Protein AF-R4YK30-F1 (afdb_monomer_lite)

Radius of gyration: 21.35 Å; chains: 1; bounding box: 56×36×58 Å

Structure (mmCIF, N/CA/C/O backbone):
data_AF-R4YK30-F1
#
_entry.id   AF-R4YK30-F1
#
loop_
_atom_site.group_PDB
_atom_site.id
_atom_site.type_symbol
_atom_site.label_atom_id
_atom_site.label_alt_id
_atom_site.label_comp_id
_atom_site.label_asym_id
_atom_site.label_entity_id
_atom_site.label_seq_id
_atom_site.pdbx_PDB_ins_code
_atom_site.Cartn_x
_atom_site.Cartn_y
_atom_site.Cartn_z
_atom_site.occupancy
_atom_site.B_iso_or_equiv
_atom_site.auth_seq_id
_atom_site.auth_comp_id
_atom_site.auth_asym_id
_atom_site.auth_atom_id
_atom_site.pdbx_PDB_model_num
ATOM 1 N N . MET A 1 1 ? -10.541 8.601 -10.860 1.00 62.81 1 MET A N 1
ATOM 2 C CA . MET A 1 1 ? -10.863 9.033 -9.476 1.00 62.81 1 MET A CA 1
ATOM 3 C C . MET A 1 1 ? -11.521 10.406 -9.510 1.00 62.81 1 MET A C 1
ATOM 5 O O . MET A 1 1 ? -11.137 11.215 -10.345 1.00 62.81 1 MET A O 1
ATOM 9 N N . GLN A 1 2 ? -12.500 10.667 -8.637 1.00 73.69 2 GLN A N 1
ATOM 10 C CA . GLN A 1 2 ? -13.115 11.995 -8.481 1.00 73.69 2 GLN A CA 1
ATOM 11 C C . GLN A 1 2 ? -12.332 12.874 -7.485 1.00 73.69 2 GLN A C 1
ATOM 13 O O . GLN A 1 2 ? -11.630 12.324 -6.629 1.00 73.69 2 GLN A O 1
ATOM 18 N N . PRO A 1 3 ? -12.455 14.217 -7.556 1.00 84.25 3 PRO A N 1
ATOM 19 C CA . PRO A 1 3 ? -11.886 15.113 -6.552 1.00 84.25 3 PRO A CA 1
ATOM 20 C C . PRO A 1 3 ? -12.355 14.744 -5.140 1.00 84.25 3 PRO A C 1
ATOM 22 O O . PRO A 1 3 ? -13.529 14.445 -4.928 1.00 84.25 3 PRO A O 1
ATOM 25 N N . ALA A 1 4 ? -11.443 14.768 -4.170 1.00 89.19 4 ALA A N 1
ATOM 26 C CA . ALA A 1 4 ? -11.750 14.448 -2.781 1.00 89.19 4 ALA A CA 1
ATOM 27 C C . ALA A 1 4 ? -10.986 15.367 -1.826 1.00 89.19 4 ALA A C 1
ATOM 29 O O . ALA A 1 4 ? -9.812 15.670 -2.042 1.00 89.19 4 ALA A O 1
ATOM 30 N N . THR A 1 5 ? -11.645 15.771 -0.742 1.00 94.56 5 THR A N 1
ATOM 31 C CA . THR A 1 5 ? -11.007 16.469 0.376 1.00 94.56 5 THR A CA 1
ATOM 32 C C . THR A 1 5 ? -10.561 15.445 1.409 1.00 94.56 5 THR A C 1
ATOM 34 O O . THR A 1 5 ? -11.361 14.632 1.872 1.00 94.56 5 THR A O 1
ATOM 37 N N . ILE A 1 6 ? -9.278 15.491 1.766 1.00 95.44 6 ILE A N 1
ATOM 38 C CA . ILE A 1 6 ? -8.657 14.571 2.718 1.00 95.44 6 ILE A CA 1
ATOM 39 C C . ILE A 1 6 ? -8.258 15.357 3.961 1.00 95.44 6 ILE A C 1
ATOM 41 O O . ILE A 1 6 ? -7.511 16.332 3.878 1.00 95.44 6 ILE A O 1
ATOM 45 N N . LYS A 1 7 ? -8.741 14.920 5.124 1.00 95.88 7 LYS A N 1
ATOM 46 C CA . LYS A 1 7 ? -8.344 15.452 6.427 1.00 95.88 7 LYS A CA 1
ATOM 47 C C . LYS A 1 7 ? -7.278 14.543 7.026 1.00 95.88 7 LYS A C 1
ATOM 49 O O . LYS A 1 7 ? -7.603 13.513 7.611 1.00 95.88 7 LYS A O 1
ATOM 54 N N . LEU A 1 8 ? -6.013 14.931 6.880 1.00 96.06 8 LEU A N 1
ATOM 55 C CA . LEU A 1 8 ? -4.880 14.284 7.539 1.00 96.06 8 LEU A CA 1
ATOM 56 C C . LEU A 1 8 ? -4.582 14.999 8.862 1.00 96.06 8 LEU A C 1
ATOM 58 O O . LEU A 1 8 ? -4.415 16.216 8.891 1.00 96.06 8 LEU A O 1
ATOM 62 N N . PHE A 1 9 ? -4.509 14.248 9.955 1.00 96.00 9 PHE A N 1
ATOM 63 C CA . PHE A 1 9 ? -4.231 14.774 11.288 1.00 96.00 9 PHE A CA 1
ATOM 64 C C . PHE A 1 9 ? -3.037 14.049 11.908 1.00 96.00 9 PHE A C 1
ATOM 66 O O . PHE A 1 9 ? -3.046 12.826 12.044 1.00 96.00 9 PHE A O 1
ATOM 73 N N . LEU A 1 10 ? -2.007 14.813 12.276 1.00 95.81 10 LEU A N 1
ATOM 74 C CA . LEU A 1 10 ? -0.806 14.322 12.950 1.00 95.81 10 LEU A CA 1
ATOM 75 C C . LEU A 1 10 ? -1.026 14.436 14.458 1.00 95.81 10 LEU A C 1
ATOM 77 O O . LEU A 1 10 ? -1.044 15.540 14.997 1.00 95.81 10 LEU A O 1
ATOM 81 N N . THR A 1 11 ? -1.217 13.308 15.138 1.00 93.69 11 THR A N 1
ATOM 82 C CA . THR A 1 11 ? -1.688 13.306 16.535 1.00 93.69 11 THR A CA 1
ATOM 83 C C . THR A 1 11 ? -0.690 13.913 17.521 1.00 93.69 11 THR A C 1
ATOM 85 O O . THR A 1 11 ? -1.103 14.481 18.527 1.00 93.69 11 THR A O 1
ATOM 88 N N . ASP A 1 12 ? 0.606 13.840 17.217 1.00 90.94 12 ASP A N 1
ATOM 89 C CA . ASP A 1 12 ? 1.700 14.437 17.989 1.00 90.94 12 ASP A CA 1
ATOM 90 C C . ASP A 1 12 ? 2.485 15.492 17.183 1.00 90.94 12 ASP A C 1
ATOM 92 O O . ASP A 1 12 ? 3.582 15.894 17.571 1.00 90.94 12 ASP A O 1
ATOM 96 N N . GLY A 1 13 ? 1.939 15.920 16.038 1.00 91.56 13 GLY A N 1
ATOM 97 C CA . GLY A 1 13 ? 2.577 16.866 15.121 1.00 91.56 13 GLY A CA 1
ATOM 98 C C . GLY A 1 13 ? 3.721 16.290 14.277 1.00 91.56 13 GLY A C 1
ATOM 99 O O . GLY A 1 13 ? 4.304 17.031 13.487 1.00 91.56 13 GLY A O 1
ATOM 100 N N . LYS A 1 14 ? 4.054 14.994 14.393 1.00 90.19 14 LYS A N 1
ATOM 101 C CA . LYS A 1 14 ? 5.165 14.389 13.643 1.00 90.19 14 LYS A CA 1
ATOM 102 C C . LYS A 1 14 ? 4.673 13.652 12.396 1.00 90.19 14 LYS A C 1
ATOM 104 O O . LYS A 1 14 ? 3.835 12.760 12.512 1.00 90.19 14 LYS A O 1
ATOM 109 N N . PRO A 1 15 ? 5.254 13.909 11.209 1.00 86.81 15 PRO A N 1
ATOM 110 C CA . PRO A 1 15 ? 4.876 13.202 9.981 1.00 86.81 15 PRO A CA 1
ATOM 111 C C . PRO A 1 15 ? 5.064 11.676 10.039 1.00 86.81 15 PRO A C 1
ATOM 113 O O . PRO A 1 15 ? 4.285 10.933 9.447 1.00 86.81 15 PRO A O 1
ATOM 116 N N . ALA A 1 16 ? 6.090 11.209 10.759 1.00 86.56 16 ALA A N 1
ATOM 117 C CA . ALA A 1 16 ? 6.387 9.785 10.938 1.00 86.56 16 ALA A CA 1
ATOM 118 C C . ALA A 1 16 ? 5.701 9.158 12.168 1.00 86.56 16 ALA A C 1
ATOM 120 O O . ALA A 1 16 ? 5.814 7.950 12.366 1.00 86.56 16 ALA A O 1
ATOM 121 N N . GLY A 1 17 ? 5.020 9.965 12.989 1.00 93.25 17 GLY A N 1
ATOM 122 C CA . GLY A 1 17 ? 4.303 9.521 14.183 1.00 93.25 17 GLY A CA 1
ATOM 123 C C . GLY A 1 17 ? 2.914 8.974 13.859 1.00 93.25 17 GLY A C 1
ATOM 124 O O . GLY A 1 17 ? 2.590 8.656 12.708 1.00 93.25 17 GLY A O 1
ATOM 125 N N . ILE A 1 18 ? 2.068 8.876 14.885 1.00 96.38 18 ILE A N 1
ATOM 126 C CA . ILE A 1 18 ? 0.682 8.440 14.707 1.00 96.38 18 ILE A CA 1
ATOM 127 C C . ILE A 1 18 ? -0.111 9.509 13.952 1.00 96.38 18 ILE A C 1
ATOM 129 O O . ILE A 1 18 ? -0.176 10.679 14.344 1.00 96.38 18 ILE A O 1
ATOM 133 N N . ARG A 1 19 ? -0.780 9.075 12.889 1.00 96.06 19 ARG A N 1
ATOM 134 C CA . ARG A 1 19 ? -1.565 9.908 11.981 1.00 96.06 19 ARG A CA 1
ATOM 135 C C . ARG A 1 19 ? -2.926 9.282 11.735 1.00 96.06 19 ARG A C 1
ATOM 137 O O . ARG A 1 19 ? -3.056 8.060 11.700 1.00 96.06 19 ARG A O 1
ATOM 144 N N . THR A 1 20 ? -3.932 10.121 11.540 1.00 97.06 20 THR A N 1
ATOM 145 C CA . THR A 1 20 ? -5.262 9.683 11.112 1.00 97.06 20 THR A CA 1
ATOM 146 C C . THR A 1 20 ? -5.642 10.374 9.816 1.00 97.06 20 THR A C 1
ATOM 148 O O . THR A 1 20 ? -5.367 11.565 9.672 1.00 97.06 20 THR A O 1
ATOM 151 N N . ALA A 1 21 ? -6.285 9.663 8.896 1.00 96.88 21 ALA A N 1
ATOM 152 C CA . ALA A 1 21 ? -6.775 10.243 7.651 1.00 96.88 21 ALA A CA 1
ATOM 153 C C . ALA A 1 21 ? -8.232 9.863 7.397 1.00 96.88 21 ALA A C 1
ATOM 155 O O . ALA A 1 21 ? -8.640 8.725 7.625 1.00 96.88 21 ALA A O 1
ATOM 156 N N . GLU A 1 22 ? -9.004 10.826 6.904 1.00 95.50 22 GLU A N 1
ATOM 157 C CA . GLU A 1 22 ? -10.407 10.651 6.533 1.00 95.50 22 GLU A CA 1
ATOM 158 C C . GLU A 1 22 ? -10.694 11.391 5.224 1.00 95.50 22 GLU A C 1
ATOM 160 O O . GLU A 1 22 ? -10.097 12.436 4.951 1.00 95.50 22 GLU A O 1
ATOM 165 N N . ILE A 1 23 ? -11.625 10.866 4.430 1.00 95.50 23 ILE A N 1
ATOM 166 C CA . ILE A 1 23 ? -12.164 11.545 3.247 1.00 95.50 23 ILE A CA 1
ATOM 167 C C . ILE A 1 23 ? -13.490 12.202 3.641 1.00 95.50 23 ILE A C 1
ATOM 169 O O . ILE A 1 23 ? -14.308 11.594 4.332 1.00 95.50 23 ILE A O 1
ATOM 173 N N . SER A 1 24 ? -13.713 13.447 3.218 1.00 92.75 24 SER A N 1
ATOM 174 C CA . SER A 1 24 ? -14.986 14.140 3.446 1.00 92.75 24 SER A CA 1
ATOM 175 C C . SER A 1 24 ? -16.165 13.325 2.903 1.00 92.75 24 SER A C 1
ATOM 177 O O . SER A 1 24 ? -16.109 12.822 1.785 1.00 92.75 24 SER A O 1
ATOM 179 N N . ASN A 1 25 ? -17.239 13.225 3.693 1.00 90.00 25 ASN A N 1
ATOM 180 C CA . ASN A 1 25 ? -18.446 12.440 3.393 1.00 90.00 25 ASN A CA 1
ATOM 181 C C . ASN A 1 25 ? -18.221 10.921 3.261 1.00 90.00 25 ASN A C 1
ATOM 183 O O . ASN A 1 25 ? -19.049 10.228 2.679 1.00 90.00 25 ASN A O 1
ATOM 187 N N . TRP A 1 26 ? -17.127 10.394 3.817 1.00 94.00 26 TRP A N 1
ATOM 188 C CA . TRP A 1 26 ? -16.879 8.958 3.925 1.00 94.00 26 TRP A CA 1
ATOM 189 C C . TRP A 1 26 ? -16.816 8.522 5.396 1.00 94.00 26 TRP A C 1
ATOM 191 O O . TRP A 1 26 ? -16.307 9.239 6.269 1.00 94.00 26 TRP A O 1
ATOM 201 N N . THR A 1 27 ? -17.366 7.343 5.680 1.00 92.69 27 THR A N 1
ATOM 202 C CA . THR A 1 27 ? -17.489 6.775 7.033 1.00 92.69 27 THR A CA 1
ATOM 203 C C . THR A 1 27 ? -16.224 6.048 7.478 1.00 92.69 27 THR A C 1
ATOM 205 O O . THR A 1 27 ? -16.004 5.885 8.678 1.00 92.69 27 THR A O 1
ATOM 208 N N . GLY A 1 28 ? -15.340 5.704 6.540 1.00 95.56 28 GLY A N 1
ATOM 209 C CA . GLY A 1 28 ? -14.046 5.113 6.845 1.00 95.56 28 GLY A CA 1
ATOM 210 C C . GLY A 1 28 ? -13.074 6.081 7.523 1.00 95.56 28 GLY A C 1
ATOM 211 O O . GLY A 1 28 ? -13.104 7.302 7.324 1.00 95.56 28 GLY A O 1
ATOM 212 N N . LYS A 1 29 ? -12.183 5.506 8.329 1.00 96.38 29 LYS A N 1
ATOM 213 C CA . LYS A 1 29 ? -11.095 6.201 9.013 1.00 96.38 29 LYS A CA 1
ATOM 214 C C . LYS A 1 29 ? -9.825 5.372 8.943 1.00 96.38 29 LYS A C 1
ATOM 216 O O . LYS A 1 29 ? -9.820 4.200 9.313 1.00 96.38 29 LYS A O 1
ATOM 221 N N . ALA A 1 30 ? -8.745 6.003 8.498 1.00 97.50 30 ALA A N 1
ATOM 222 C CA . ALA A 1 30 ? -7.416 5.423 8.528 1.00 97.50 30 ALA A CA 1
ATOM 223 C C . ALA A 1 30 ? -6.669 5.871 9.785 1.00 97.50 30 ALA A C 1
ATOM 225 O O . ALA A 1 30 ? -6.695 7.051 10.141 1.00 97.50 30 ALA A O 1
ATOM 226 N N . ILE A 1 31 ? -5.958 4.947 10.420 1.00 97.50 31 ILE A N 1
ATOM 227 C CA . ILE A 1 31 ? -5.016 5.207 11.507 1.00 97.50 31 ILE A CA 1
ATOM 228 C C . ILE A 1 31 ? -3.701 4.542 11.124 1.00 97.50 31 ILE A C 1
ATOM 230 O O . ILE A 1 31 ? -3.679 3.347 10.851 1.00 97.50 31 ILE A O 1
ATOM 234 N N . ALA A 1 32 ? -2.605 5.291 11.110 1.00 97.31 32 ALA A N 1
ATOM 235 C CA . ALA A 1 32 ? -1.291 4.760 10.776 1.00 97.31 32 ALA A CA 1
ATOM 236 C C . ALA A 1 32 ? -0.225 5.234 11.761 1.00 97.31 32 ALA A C 1
ATOM 238 O O . ALA A 1 32 ? -0.373 6.274 12.403 1.00 97.31 32 ALA A O 1
ATOM 239 N N . GLY A 1 33 ? 0.856 4.474 11.879 1.00 96.19 33 GLY A N 1
ATOM 240 C CA . GLY A 1 33 ? 1.969 4.814 12.753 1.00 96.19 33 GLY A CA 1
ATOM 241 C C . GLY A 1 33 ? 3.101 3.789 12.700 1.00 96.19 33 GLY A C 1
ATOM 242 O O . GLY A 1 33 ? 2.957 2.730 12.084 1.00 96.19 33 GLY A O 1
ATOM 243 N N . PRO A 1 34 ? 4.236 4.103 13.337 1.00 95.62 34 PRO A N 1
ATOM 244 C CA . PRO A 1 34 ? 5.380 3.210 13.400 1.00 95.62 34 PRO A CA 1
ATOM 245 C C . PRO A 1 34 ? 5.174 2.118 14.456 1.00 95.62 34 PRO A C 1
ATOM 247 O O . PRO A 1 34 ? 4.478 2.323 15.453 1.00 95.62 34 PRO A O 1
ATOM 250 N N . HIS A 1 35 ? 5.856 0.983 14.288 1.00 94.88 35 HIS A N 1
ATOM 251 C CA . HIS A 1 35 ? 5.875 -0.097 15.281 1.00 94.88 35 HIS A CA 1
ATOM 252 C C . HIS A 1 35 ? 6.334 0.386 16.667 1.00 94.88 35 HIS A C 1
ATOM 254 O O . HIS A 1 35 ? 5.774 -0.011 17.685 1.00 94.88 35 HIS A O 1
ATOM 260 N N . SER A 1 36 ? 7.282 1.329 16.714 1.00 94.31 36 SER A N 1
ATOM 261 C CA . SER A 1 36 ? 7.776 1.940 17.957 1.00 94.31 36 SER A CA 1
ATOM 262 C C . SER A 1 36 ? 6.697 2.640 18.792 1.00 94.31 36 SER A C 1
ATOM 264 O O . SER A 1 36 ? 6.897 2.863 19.984 1.00 94.31 36 SER A O 1
ATOM 266 N N . GLU A 1 37 ? 5.549 2.977 18.198 1.00 95.25 37 GLU A N 1
ATOM 267 C CA . GLU A 1 37 ? 4.408 3.583 18.888 1.00 95.25 37 GLU A CA 1
ATOM 268 C C . GLU A 1 37 ? 3.197 2.642 18.988 1.00 95.25 37 GLU A C 1
ATOM 270 O O . GLU A 1 37 ? 2.093 3.091 19.309 1.00 95.25 37 GLU A O 1
ATOM 275 N N . LEU A 1 38 ? 3.390 1.331 18.782 1.00 94.94 38 LEU A N 1
ATOM 276 C CA . LEU A 1 38 ? 2.321 0.330 18.839 1.00 94.94 38 LEU A CA 1
ATOM 277 C C . LEU A 1 38 ? 1.517 0.420 20.142 1.00 94.94 38 LEU A C 1
ATOM 279 O O . LEU A 1 38 ? 0.292 0.439 20.098 1.00 94.94 38 LEU A O 1
ATOM 283 N N . THR A 1 39 ? 2.168 0.572 21.297 1.00 94.75 39 THR A N 1
ATOM 284 C CA . THR A 1 39 ? 1.472 0.712 22.589 1.00 94.75 39 THR A CA 1
ATOM 285 C C . THR A 1 39 ? 0.463 1.862 22.598 1.00 94.75 39 THR A C 1
ATOM 287 O O . THR A 1 39 ? -0.635 1.697 23.126 1.00 94.75 39 THR A O 1
ATOM 290 N N . LYS A 1 40 ? 0.792 3.007 21.987 1.00 95.31 40 LYS A N 1
ATOM 291 C CA . LYS A 1 40 ? -0.127 4.151 21.879 1.00 95.31 40 LYS A CA 1
ATOM 292 C C . LYS A 1 40 ? -1.214 3.909 20.834 1.00 95.31 40 LYS A C 1
ATOM 294 O O . LYS A 1 40 ? -2.358 4.290 21.051 1.00 95.31 40 LYS A O 1
ATOM 299 N N . LEU A 1 41 ? -0.880 3.261 19.715 1.00 94.31 41 LEU A N 1
ATOM 300 C CA . LEU A 1 41 ? -1.872 2.858 18.713 1.00 94.31 41 LEU A CA 1
ATOM 301 C C . LEU A 1 41 ? -2.932 1.942 19.334 1.00 94.31 41 LEU A C 1
ATOM 303 O O . LEU A 1 41 ? -4.120 2.167 19.145 1.00 94.31 41 LEU A O 1
ATOM 307 N N . LEU A 1 42 ? -2.522 0.964 20.142 1.00 95.31 42 LEU A N 1
ATOM 308 C CA . LEU A 1 42 ? -3.422 0.006 20.790 1.00 95.31 42 LEU A CA 1
ATOM 309 C C . LEU A 1 42 ? -4.369 0.631 21.830 1.00 95.31 42 LEU A C 1
ATOM 311 O O . LEU A 1 42 ? -5.312 -0.037 22.248 1.00 95.31 42 LEU A O 1
ATOM 315 N N . GLN A 1 43 ? -4.122 1.872 22.260 1.00 95.81 43 GLN A N 1
ATOM 316 C CA . GLN A 1 43 ? -5.001 2.628 23.163 1.00 95.81 43 GLN A CA 1
ATOM 317 C C . GLN A 1 43 ? -6.122 3.367 22.421 1.00 95.81 43 GLN A C 1
ATOM 319 O O . GLN A 1 43 ? -7.005 3.932 23.059 1.00 95.81 43 GLN A O 1
ATOM 324 N N . ARG A 1 44 ? -6.093 3.390 21.085 1.00 94.62 44 ARG A N 1
ATOM 325 C CA . ARG A 1 44 ? -7.106 4.068 20.278 1.00 94.62 44 ARG A CA 1
ATOM 326 C C . ARG A 1 44 ? -8.384 3.241 20.212 1.00 94.62 44 ARG A C 1
ATOM 328 O O . ARG A 1 44 ? -8.382 2.143 19.656 1.00 94.62 44 ARG A O 1
ATOM 335 N N . GLU A 1 45 ? -9.470 3.791 20.745 1.00 93.81 45 GLU A N 1
ATOM 336 C CA . GLU A 1 45 ? -10.778 3.130 20.793 1.00 93.81 45 GLU A CA 1
ATOM 337 C C . GLU A 1 45 ? -11.290 2.759 19.400 1.00 93.81 45 GLU A C 1
ATOM 339 O O . GLU A 1 45 ? -11.883 1.698 19.234 1.00 93.81 45 GLU A O 1
ATOM 344 N N . GLU A 1 46 ? -10.971 3.555 18.374 1.00 93.25 46 GLU A N 1
ATOM 345 C CA . GLU A 1 46 ? -11.403 3.285 16.999 1.00 93.25 46 GLU A CA 1
ATOM 346 C C . GLU A 1 46 ? -10.877 1.938 16.466 1.00 93.25 46 GLU A C 1
ATOM 348 O O . GLU A 1 46 ? -11.503 1.320 15.610 1.00 93.25 46 GLU A O 1
ATOM 353 N N . LEU A 1 47 ? -9.738 1.453 16.978 1.00 96.06 47 LEU A N 1
ATOM 354 C CA . LEU A 1 47 ? -9.142 0.171 16.581 1.00 96.06 47 LEU A CA 1
ATOM 355 C C . LEU A 1 47 ? -9.744 -1.033 17.322 1.00 96.06 47 LEU A C 1
ATOM 357 O O . LEU A 1 47 ? -9.355 -2.177 17.062 1.00 96.06 47 LEU A O 1
ATOM 361 N N . LEU A 1 48 ? -10.664 -0.813 18.265 1.00 95.31 48 LEU A N 1
ATOM 362 C CA . LEU A 1 48 ? -11.447 -1.899 18.854 1.00 95.31 48 LEU A CA 1
ATOM 363 C C . LEU A 1 48 ? -12.475 -2.450 17.863 1.00 95.31 48 LEU A C 1
ATOM 365 O O . LEU A 1 48 ? -12.844 -3.615 18.007 1.00 95.31 48 LEU A O 1
ATOM 369 N N . SER A 1 49 ? -12.864 -1.644 16.872 1.00 94.81 49 SER A N 1
ATOM 370 C CA . SER A 1 49 ? -13.838 -1.973 15.837 1.00 94.81 49 SER A CA 1
ATOM 371 C C . SER A 1 49 ? -13.298 -2.940 14.774 1.00 94.81 49 SER A C 1
ATOM 373 O O . SER A 1 49 ? -12.076 -3.084 14.614 1.00 94.81 49 SER A O 1
ATOM 375 N N . PRO A 1 50 ? -14.204 -3.564 13.997 1.00 96.94 50 PRO A N 1
ATOM 376 C CA . PRO A 1 50 ? -13.842 -4.318 12.811 1.00 96.94 50 PRO A CA 1
ATOM 377 C C . PRO A 1 50 ? -13.112 -3.462 11.776 1.00 96.94 50 PRO A C 1
ATOM 379 O O . PRO A 1 50 ? -13.475 -2.311 11.519 1.00 96.94 50 PRO A O 1
ATOM 382 N N . GLY A 1 51 ? -12.096 -4.041 11.146 1.00 97.56 51 GLY A N 1
ATOM 383 C CA . GLY A 1 51 ? -11.349 -3.365 10.099 1.00 97.56 51 GLY A CA 1
ATOM 384 C C . GLY A 1 51 ? -10.329 -4.246 9.398 1.00 97.56 51 GLY A C 1
ATOM 385 O O . GLY A 1 51 ? -10.165 -5.432 9.692 1.00 97.56 51 GLY A O 1
ATOM 386 N N . ILE A 1 52 ? -9.619 -3.613 8.474 1.00 98.06 52 ILE A N 1
ATOM 387 C CA . ILE A 1 52 ? -8.460 -4.172 7.781 1.00 98.06 52 ILE A CA 1
ATOM 388 C C . ILE A 1 52 ? -7.198 -3.434 8.217 1.00 98.06 52 ILE A C 1
ATOM 390 O O . ILE A 1 52 ? -7.254 -2.267 8.607 1.00 98.06 52 ILE A O 1
ATOM 394 N N . TYR A 1 53 ? -6.048 -4.087 8.143 1.00 97.69 53 TYR A N 1
ATOM 395 C CA . TYR A 1 53 ? -4.765 -3.488 8.467 1.00 97.69 53 TYR A CA 1
ATOM 396 C C . TYR A 1 53 ? -3.650 -3.979 7.546 1.00 97.69 53 TYR A C 1
ATOM 398 O O . TYR A 1 53 ? -3.720 -5.050 6.951 1.00 97.69 53 TYR A O 1
ATOM 406 N N . PHE A 1 54 ? -2.605 -3.171 7.456 1.00 97.19 54 PHE A N 1
ATOM 407 C CA . PHE A 1 54 ? -1.410 -3.384 6.660 1.00 97.19 54 PHE A CA 1
ATOM 408 C C . PHE A 1 54 ? -0.218 -3.294 7.600 1.00 97.19 54 PHE A C 1
ATOM 410 O O . PHE A 1 54 ? -0.100 -2.298 8.311 1.00 97.19 54 PHE A O 1
ATOM 417 N N . LEU A 1 55 ? 0.655 -4.296 7.603 1.00 96.00 55 LEU A N 1
ATOM 418 C CA . LEU A 1 55 ? 1.965 -4.227 8.247 1.00 96.00 55 LEU A CA 1
ATOM 419 C C . LEU A 1 55 ? 3.014 -4.179 7.147 1.00 96.00 55 LEU A C 1
ATOM 421 O O . LEU A 1 55 ? 3.029 -5.049 6.275 1.00 96.00 55 LEU A O 1
ATOM 425 N N . THR A 1 56 ? 3.867 -3.163 7.179 1.00 95.12 56 THR A N 1
ATOM 426 C CA . THR A 1 56 ? 4.931 -2.991 6.192 1.00 95.12 56 THR A CA 1
ATOM 427 C C . THR A 1 56 ? 6.287 -3.070 6.859 1.00 95.12 56 THR A C 1
ATOM 429 O O . THR A 1 56 ? 6.465 -2.609 7.990 1.00 95.12 56 THR A O 1
ATOM 432 N N . GLY A 1 57 ? 7.246 -3.659 6.160 1.00 92.62 57 GLY A N 1
ATOM 433 C CA . GLY A 1 57 ? 8.611 -3.809 6.635 1.00 92.62 57 GLY A CA 1
ATOM 434 C C . GLY A 1 57 ? 9.587 -3.962 5.481 1.00 92.62 57 GLY A C 1
ATOM 435 O O . GLY A 1 57 ? 9.286 -3.614 4.335 1.00 92.62 57 GLY A O 1
ATOM 436 N N . VAL A 1 58 ? 10.765 -4.475 5.804 1.00 88.62 58 VAL A N 1
ATOM 437 C CA . VAL A 1 58 ? 11.811 -4.817 4.843 1.00 88.62 58 VAL A CA 1
ATOM 438 C C . VAL A 1 58 ? 12.301 -6.216 5.187 1.00 88.62 58 VAL A C 1
ATOM 440 O O . VAL A 1 58 ? 12.506 -6.520 6.360 1.00 88.62 58 VAL A O 1
ATOM 443 N N . ASP A 1 59 ? 12.435 -7.073 4.183 1.00 86.56 59 ASP A N 1
ATOM 444 C CA . ASP A 1 59 ? 13.003 -8.405 4.351 1.00 86.56 59 ASP A CA 1
ATOM 445 C C . ASP A 1 59 ? 14.512 -8.300 4.618 1.00 86.56 59 ASP A C 1
ATOM 447 O O . ASP A 1 59 ? 15.234 -7.640 3.870 1.00 86.56 59 ASP A O 1
ATOM 451 N N . ALA A 1 60 ? 14.983 -8.936 5.692 1.00 82.69 60 ALA A N 1
ATOM 452 C CA . ALA A 1 60 ? 16.352 -8.773 6.179 1.00 82.69 60 ALA A CA 1
ATOM 453 C C . ALA A 1 60 ? 17.423 -9.391 5.260 1.00 82.69 60 ALA A C 1
ATOM 455 O O . ALA A 1 60 ? 18.591 -9.018 5.355 1.00 82.69 60 ALA A O 1
ATOM 456 N N . GLU A 1 61 ? 17.055 -10.338 4.390 1.00 80.69 61 GLU A N 1
ATOM 457 C CA . GLU A 1 61 ? 17.998 -11.002 3.482 1.00 80.69 61 GLU A CA 1
ATOM 458 C C . GLU A 1 61 ? 18.042 -10.336 2.104 1.00 80.69 61 GLU A C 1
ATOM 460 O O . GLU A 1 61 ? 19.096 -10.269 1.465 1.00 80.69 61 GLU A O 1
ATOM 465 N N . THR A 1 62 ? 16.892 -9.869 1.621 1.00 82.56 62 THR A N 1
ATOM 466 C CA . THR A 1 62 ? 16.724 -9.384 0.246 1.00 82.56 62 THR A CA 1
ATOM 467 C C . THR A 1 62 ? 16.610 -7.866 0.126 1.00 82.56 62 THR A C 1
ATOM 469 O O . THR A 1 62 ? 16.638 -7.360 -0.998 1.00 82.56 62 THR A O 1
ATOM 472 N N . ASP A 1 63 ? 16.473 -7.143 1.245 1.00 82.12 63 ASP A N 1
ATOM 473 C CA . ASP A 1 63 ? 16.151 -5.708 1.314 1.00 82.12 63 ASP A CA 1
ATOM 474 C C . ASP A 1 63 ? 14.849 -5.328 0.574 1.00 82.12 63 ASP A C 1
ATOM 476 O O . ASP A 1 63 ? 14.588 -4.154 0.282 1.00 82.12 63 ASP A O 1
ATOM 480 N N . MET A 1 64 ? 14.008 -6.313 0.244 1.00 83.75 64 MET A N 1
ATOM 481 C CA . MET A 1 64 ? 12.753 -6.080 -0.462 1.00 83.75 64 MET A CA 1
ATOM 482 C C . MET A 1 64 ? 11.685 -5.542 0.498 1.00 83.75 64 MET A C 1
ATOM 484 O O . MET A 1 64 ? 11.570 -6.032 1.624 1.00 83.75 64 MET A O 1
ATOM 488 N N . PRO A 1 65 ? 10.854 -4.569 0.076 1.00 89.81 65 PRO A N 1
ATOM 489 C CA . PRO A 1 65 ? 9.708 -4.148 0.871 1.00 89.81 65 PRO A CA 1
ATOM 490 C C . PRO A 1 65 ? 8.754 -5.324 1.104 1.00 89.81 65 PRO A C 1
ATOM 492 O O . PRO A 1 65 ? 8.374 -6.014 0.156 1.00 89.81 65 PRO A O 1
ATOM 495 N N . THR A 1 66 ? 8.332 -5.528 2.349 1.00 92.25 66 THR A N 1
ATOM 496 C CA . THR A 1 66 ? 7.371 -6.573 2.716 1.00 92.25 66 THR A CA 1
ATOM 497 C C . THR A 1 66 ? 6.010 -5.974 3.035 1.00 92.25 66 THR A C 1
ATOM 499 O O . THR A 1 66 ? 5.902 -4.856 3.549 1.00 92.25 66 THR A O 1
ATOM 502 N N . LEU A 1 67 ? 4.955 -6.726 2.722 1.00 94.44 67 LEU A N 1
ATOM 503 C CA . LEU A 1 67 ? 3.576 -6.333 2.978 1.00 94.44 67 LEU A CA 1
ATOM 504 C C . LEU A 1 67 ? 2.782 -7.512 3.543 1.00 94.44 67 LEU A C 1
ATOM 506 O O . LEU A 1 67 ? 2.663 -8.561 2.913 1.00 94.44 67 LEU A O 1
ATOM 510 N N . TYR A 1 68 ? 2.195 -7.322 4.718 1.00 94.75 68 TYR A N 1
ATOM 511 C CA . TYR A 1 68 ? 1.188 -8.216 5.278 1.00 94.75 68 TYR A CA 1
ATOM 512 C C . TYR A 1 68 ? -0.146 -7.477 5.350 1.00 94.75 68 TYR A C 1
ATOM 514 O O . TYR A 1 68 ? -0.204 -6.357 5.855 1.00 94.75 68 TYR A O 1
ATOM 522 N N . ILE A 1 69 ? -1.214 -8.110 4.881 1.00 96.25 69 ILE A N 1
ATOM 523 C CA . ILE A 1 69 ? -2.572 -7.560 4.878 1.00 96.25 69 ILE A CA 1
ATOM 524 C C . ILE A 1 69 ? -3.418 -8.434 5.794 1.00 96.25 69 ILE A C 1
ATOM 526 O O . ILE A 1 69 ? -3.364 -9.654 5.699 1.00 96.25 69 ILE A O 1
ATOM 530 N N . GLY A 1 70 ? -4.155 -7.835 6.716 1.00 96.31 70 GLY A N 1
ATOM 531 C CA . GLY A 1 70 ? -4.957 -8.567 7.683 1.00 96.31 70 GLY A CA 1
ATOM 532 C C . GLY A 1 70 ? -6.347 -7.980 7.846 1.00 96.31 70 GLY A C 1
ATOM 533 O O . GLY A 1 70 ? -6.536 -6.778 7.694 1.00 96.31 70 GLY A O 1
ATOM 534 N N . GLU A 1 71 ? -7.304 -8.809 8.240 1.00 96.75 71 GLU A N 1
ATOM 535 C CA . GLU A 1 71 ? -8.582 -8.372 8.805 1.00 96.75 71 GLU A CA 1
ATOM 536 C C . GLU A 1 71 ? -8.708 -8.751 10.283 1.00 96.75 71 GLU A C 1
ATOM 538 O O . GLU A 1 71 ? -8.075 -9.700 10.765 1.00 96.75 71 GLU A O 1
ATOM 543 N N . ALA A 1 72 ? -9.512 -7.991 11.025 1.00 96.56 72 ALA A N 1
ATOM 544 C CA . ALA A 1 72 ? -9.928 -8.368 12.367 1.00 96.56 72 ALA A CA 1
ATOM 545 C C . ALA A 1 72 ? -11.250 -7.708 12.759 1.00 96.56 72 ALA A C 1
ATOM 547 O O . ALA A 1 72 ? -11.468 -6.539 12.468 1.00 96.56 72 ALA A O 1
ATOM 548 N N . GLU A 1 73 ? -12.075 -8.411 13.541 1.00 96.19 73 GLU A N 1
ATOM 549 C CA . GLU A 1 73 ? -13.231 -7.815 14.241 1.00 96.19 73 GLU A CA 1
ATOM 550 C C . GLU A 1 73 ? -12.797 -6.883 15.379 1.00 96.19 73 GLU A C 1
ATOM 552 O O . GLU A 1 73 ? -13.572 -6.063 15.850 1.00 96.19 73 GLU A O 1
ATOM 557 N N . SER A 1 74 ? -11.546 -7.024 15.823 1.00 96.62 74 SER A N 1
ATOM 558 C CA . SER A 1 74 ? -10.883 -6.091 16.724 1.00 96.62 74 SER A CA 1
ATOM 559 C C . SER A 1 74 ? -9.424 -5.960 16.315 1.00 96.62 74 SER A C 1
ATOM 561 O O . SER A 1 74 ? -8.599 -6.845 16.585 1.00 96.62 74 SER A O 1
ATOM 563 N N . VAL A 1 75 ? -9.104 -4.847 15.658 1.00 97.06 75 VAL A N 1
ATOM 564 C CA . VAL A 1 75 ? -7.757 -4.575 15.147 1.00 97.06 75 VAL A CA 1
ATOM 565 C C . VAL A 1 75 ? -6.738 -4.551 16.290 1.00 97.06 75 VAL A C 1
ATOM 567 O O . VAL A 1 75 ? -5.683 -5.170 16.171 1.00 97.06 75 VAL A O 1
ATOM 570 N N . VAL A 1 76 ? -7.075 -3.972 17.450 1.00 96.88 76 VAL A N 1
ATOM 571 C CA . VAL A 1 76 ? -6.220 -3.988 18.658 1.00 96.88 76 VAL A CA 1
ATOM 572 C C . VAL A 1 76 ? -5.809 -5.407 19.051 1.00 96.88 76 VAL A C 1
ATOM 574 O O . VAL A 1 76 ? -4.625 -5.674 19.274 1.00 96.88 76 VAL A O 1
ATOM 577 N N . LYS A 1 77 ? -6.770 -6.338 19.157 1.00 96.19 77 LYS A N 1
ATOM 578 C CA . LYS A 1 77 ? -6.477 -7.721 19.573 1.00 96.19 77 LYS A CA 1
ATOM 579 C C . LYS A 1 77 ? -5.548 -8.404 18.579 1.00 96.19 77 LYS A C 1
ATOM 581 O O . LYS A 1 77 ? -4.661 -9.150 18.991 1.00 96.19 77 LYS A O 1
ATOM 586 N N . ARG A 1 78 ? -5.739 -8.141 17.286 1.00 95.31 78 ARG A N 1
ATOM 587 C CA . ARG A 1 78 ? -4.945 -8.759 16.230 1.00 95.31 78 ARG A CA 1
ATOM 588 C C . ARG A 1 78 ? -3.541 -8.168 16.142 1.00 95.31 78 ARG A C 1
ATOM 590 O O . ARG A 1 78 ? -2.585 -8.932 16.103 1.00 95.31 78 ARG A O 1
ATOM 597 N N . LEU A 1 79 ? -3.390 -6.847 16.214 1.00 95.38 79 LEU A N 1
ATOM 598 C CA . LEU A 1 79 ? -2.078 -6.195 16.225 1.00 95.38 79 LEU A CA 1
ATOM 599 C C . LEU A 1 79 ? -1.218 -6.646 17.416 1.00 95.38 79 LEU A C 1
ATOM 601 O O . LEU A 1 79 ? -0.036 -6.918 17.233 1.00 95.38 79 LEU A O 1
ATOM 605 N N . LYS A 1 80 ? -1.812 -6.859 18.601 1.00 94.06 80 LYS A N 1
ATOM 606 C CA . LYS A 1 80 ? -1.106 -7.457 19.755 1.00 94.06 80 LYS A CA 1
ATOM 607 C C . LYS A 1 80 ? -0.515 -8.840 19.459 1.00 94.06 80 LYS A C 1
ATOM 609 O O . LYS A 1 80 ? 0.532 -9.182 19.994 1.00 94.06 80 LYS A O 1
ATOM 614 N N . GLN A 1 81 ? -1.160 -9.645 18.613 1.00 92.38 81 GLN A N 1
ATOM 615 C CA . GLN A 1 81 ? -0.631 -10.957 18.210 1.00 92.38 81 GLN A CA 1
ATOM 616 C C . GLN A 1 81 ? 0.556 -10.836 17.240 1.00 92.38 81 GLN A C 1
ATOM 618 O O . GLN A 1 81 ? 1.357 -11.764 17.138 1.00 92.38 81 GLN A O 1
ATOM 623 N N . HIS A 1 82 ? 0.670 -9.706 16.537 1.00 88.25 82 HIS A N 1
ATOM 624 C CA . HIS A 1 82 ? 1.742 -9.414 15.585 1.00 88.25 82 HIS A CA 1
ATOM 625 C C . HIS A 1 82 ? 2.934 -8.663 16.195 1.00 88.25 82 HIS A C 1
ATOM 627 O O . HIS A 1 82 ? 3.934 -8.507 15.507 1.00 88.25 82 HIS A O 1
ATOM 633 N N . ASP A 1 83 ? 2.869 -8.256 17.464 1.00 84.94 83 ASP A N 1
ATOM 634 C CA . ASP A 1 83 ? 3.949 -7.552 18.182 1.00 84.94 83 ASP A CA 1
ATOM 635 C C . ASP A 1 83 ? 5.285 -8.325 18.161 1.00 84.94 83 ASP A C 1
ATOM 637 O O . ASP A 1 83 ? 6.366 -7.760 18.064 1.00 84.94 83 ASP A O 1
ATOM 641 N N . LYS A 1 84 ? 5.219 -9.663 18.157 1.00 81.31 84 LYS A N 1
ATOM 642 C CA . LYS A 1 84 ? 6.409 -10.530 18.082 1.00 81.31 84 LYS A CA 1
ATOM 643 C C . LYS A 1 84 ? 6.989 -10.698 16.672 1.00 81.31 84 LYS A C 1
ATOM 645 O O . LYS A 1 84 ? 7.948 -11.448 16.514 1.00 81.31 84 LYS A O 1
ATOM 650 N N . ARG A 1 85 ? 6.375 -10.112 15.642 1.00 80.56 85 ARG A N 1
ATOM 651 C CA . ARG A 1 85 ? 6.862 -10.185 14.258 1.00 80.56 85 ARG A CA 1
ATOM 652 C C . ARG A 1 85 ? 7.612 -8.910 13.908 1.00 80.56 85 ARG A C 1
ATOM 654 O O . ARG A 1 85 ? 7.263 -7.840 14.391 1.00 80.56 85 ARG A O 1
ATOM 661 N N . GLU A 1 86 ? 8.584 -9.016 13.015 1.00 84.06 86 GLU A N 1
ATOM 662 C CA . GLU A 1 86 ? 9.305 -7.846 12.521 1.00 84.06 86 GLU A CA 1
ATOM 663 C C . GLU A 1 86 ? 8.482 -7.110 11.456 1.00 84.06 86 GLU A C 1
ATOM 665 O O . GLU A 1 86 ? 8.166 -7.651 10.397 1.00 84.06 86 GLU A O 1
ATOM 670 N N . TRP A 1 87 ? 8.099 -5.874 11.773 1.00 93.00 87 TRP A N 1
ATOM 671 C CA . TRP A 1 87 ? 7.489 -4.908 10.863 1.00 93.00 87 TRP A CA 1
ATOM 672 C C . TRP A 1 87 ? 7.774 -3.483 11.360 1.00 93.00 87 TRP A C 1
ATOM 674 O O . TRP A 1 87 ? 8.113 -3.261 12.523 1.00 93.00 87 TRP A O 1
ATOM 684 N N . ASN A 1 88 ? 7.659 -2.498 10.471 1.00 93.12 88 ASN A N 1
ATOM 685 C CA . ASN A 1 88 ? 8.118 -1.128 10.698 1.00 93.12 88 ASN A CA 1
ATOM 686 C C . ASN A 1 88 ? 6.962 -0.134 10.803 1.00 93.12 88 ASN A C 1
ATOM 688 O O . ASN A 1 88 ? 7.004 0.763 11.647 1.00 93.12 88 ASN A O 1
ATOM 692 N N . GLN A 1 89 ? 5.952 -0.257 9.941 1.00 95.75 89 GLN A N 1
ATOM 693 C CA . GLN A 1 89 ? 4.779 0.620 9.930 1.00 95.75 89 GLN A CA 1
ATOM 694 C C . GLN A 1 89 ? 3.493 -0.198 9.907 1.00 95.75 89 GLN A C 1
ATOM 696 O O . GLN A 1 89 ? 3.447 -1.299 9.359 1.00 95.75 89 GLN A O 1
ATOM 701 N N . VAL A 1 90 ? 2.436 0.387 10.461 1.00 96.69 90 VAL A N 1
ATOM 702 C CA . VAL A 1 90 ? 1.072 -0.119 10.354 1.00 96.69 90 VAL A CA 1
ATOM 703 C C . VAL A 1 90 ? 0.151 0.961 9.806 1.00 96.69 90 VAL A C 1
ATOM 705 O O . VAL A 1 90 ? 0.281 2.132 10.163 1.00 96.69 90 VAL A O 1
ATOM 708 N N . ALA A 1 91 ? -0.808 0.561 8.977 1.00 97.38 91 ALA A N 1
ATOM 709 C CA . ALA A 1 91 ? -2.042 1.306 8.753 1.00 97.38 91 ALA A CA 1
ATOM 710 C C . ALA A 1 91 ? -3.234 0.397 9.012 1.00 97.38 91 ALA A C 1
ATOM 712 O O . ALA A 1 91 ? -3.234 -0.748 8.584 1.00 97.38 91 ALA A O 1
ATOM 713 N N . ALA A 1 92 ? -4.260 0.915 9.665 1.00 97.94 92 ALA A N 1
ATOM 714 C CA . ALA A 1 92 ? -5.537 0.257 9.858 1.00 97.94 92 ALA A CA 1
ATOM 715 C C . ALA A 1 92 ? -6.654 1.137 9.302 1.00 97.94 92 ALA A C 1
ATOM 717 O O . ALA A 1 92 ? -6.612 2.358 9.446 1.00 97.94 92 ALA A O 1
ATOM 718 N N . PHE A 1 93 ? -7.647 0.506 8.686 1.00 97.88 93 PHE A N 1
ATOM 719 C CA . PHE A 1 93 ? -8.859 1.140 8.192 1.00 97.88 93 PHE A CA 1
ATOM 720 C C . PHE A 1 93 ? -10.055 0.512 8.889 1.00 97.88 93 PHE A C 1
ATOM 722 O O . PHE A 1 93 ? -10.266 -0.699 8.818 1.00 97.88 93 PHE A O 1
ATOM 729 N N . VAL A 1 94 ? -10.819 1.360 9.562 1.00 97.00 94 VAL A N 1
ATOM 730 C CA . VAL A 1 94 ? -12.018 1.015 10.332 1.00 97.00 94 VAL A CA 1
ATOM 731 C C . VAL A 1 94 ? -13.173 1.905 9.878 1.00 97.00 94 VAL A C 1
ATOM 733 O O . VAL A 1 94 ? -12.947 2.891 9.168 1.00 97.00 94 VAL A O 1
ATOM 736 N N . SER A 1 95 ? -14.400 1.588 10.290 1.00 94.00 95 SER A N 1
ATOM 737 C CA . SER A 1 95 ? -15.550 2.472 10.071 1.00 94.00 95 SER A CA 1
ATOM 738 C C . SER A 1 95 ? -15.951 3.222 11.336 1.00 94.00 95 SER A C 1
ATOM 740 O O . SER A 1 95 ? -15.799 2.714 12.446 1.00 94.00 95 SER A O 1
ATOM 742 N N . LYS A 1 96 ? -16.482 4.433 11.156 1.00 89.25 96 LYS A N 1
ATOM 743 C CA . LYS A 1 96 ? -17.022 5.287 12.225 1.00 89.25 96 LYS A CA 1
ATOM 744 C C . LYS A 1 96 ? -18.465 4.943 12.615 1.00 89.25 96 LYS A C 1
ATOM 746 O O . LYS A 1 96 ? -18.933 5.438 13.630 1.00 89.25 96 LYS A O 1
ATOM 751 N N . ASP A 1 97 ? -19.163 4.155 11.805 1.00 86.75 97 ASP A N 1
ATOM 752 C CA . ASP A 1 97 ? -20.607 3.899 11.907 1.00 86.75 97 ASP A CA 1
ATOM 753 C C . ASP A 1 97 ? -20.960 2.425 12.185 1.00 86.75 97 ASP A C 1
ATOM 755 O O . ASP A 1 97 ? -22.092 2.019 11.963 1.00 86.75 97 ASP A O 1
ATOM 759 N N . GLU A 1 98 ? -19.997 1.623 12.658 1.00 80.50 98 GLU A N 1
ATOM 760 C CA . GLU A 1 98 ? -20.166 0.203 13.035 1.00 80.50 98 GLU A CA 1
ATOM 761 C C . GLU A 1 98 ? -20.697 -0.737 11.922 1.00 80.50 98 GLU A C 1
ATOM 763 O O . GLU A 1 98 ? -20.936 -1.916 12.171 1.00 80.50 98 GLU A O 1
ATOM 768 N N . ASN A 1 99 ? -20.781 -0.278 10.667 1.00 87.50 99 ASN A N 1
ATOM 769 C CA . ASN A 1 99 ? -21.368 -1.042 9.555 1.00 87.50 99 ASN A CA 1
ATOM 770 C C . ASN A 1 99 ? -20.433 -2.102 8.928 1.00 87.50 99 ASN A C 1
ATOM 772 O O . ASN A 1 99 ? -20.836 -2.880 8.057 1.00 87.50 99 ASN A O 1
ATOM 776 N N . LEU A 1 100 ? -19.165 -2.179 9.349 1.00 94.12 100 LEU A N 1
ATOM 777 C CA . LEU A 1 100 ? -18.241 -3.205 8.856 1.00 94.12 100 LEU A CA 1
ATOM 778 C C . LEU A 1 100 ? -18.448 -4.533 9.587 1.00 94.12 100 LEU A C 1
ATOM 780 O O . LEU A 1 100 ? -18.070 -4.696 10.744 1.00 94.12 100 LEU A O 1
ATOM 784 N N . THR A 1 101 ? -18.987 -5.517 8.871 1.00 95.69 101 THR A N 1
ATOM 785 C CA . THR A 1 101 ? -19.147 -6.888 9.362 1.00 95.69 101 THR A CA 1
ATOM 786 C C . THR A 1 101 ? -17.901 -7.733 9.090 1.00 95.69 101 THR A C 1
ATOM 788 O O . THR A 1 101 ? -17.021 -7.365 8.306 1.00 95.69 101 THR A O 1
ATOM 791 N N . LYS A 1 102 ? -17.853 -8.941 9.667 1.00 95.69 102 LYS A N 1
ATOM 792 C CA . LYS A 1 102 ? -16.807 -9.930 9.369 1.00 95.69 102 LYS A CA 1
ATOM 793 C C . LYS A 1 102 ? -16.705 -10.263 7.876 1.00 95.69 102 LYS A C 1
ATOM 795 O O . LYS A 1 102 ? -15.606 -10.459 7.359 1.00 95.69 102 LYS A O 1
ATOM 800 N N . ALA A 1 103 ? -17.841 -10.350 7.186 1.00 97.12 103 ALA A N 1
ATOM 801 C CA . ALA A 1 103 ? -17.863 -10.647 5.760 1.00 97.12 103 ALA A CA 1
ATOM 802 C C . ALA A 1 103 ? -17.268 -9.485 4.947 1.00 97.12 103 ALA A C 1
ATOM 804 O O . ALA A 1 103 ? -16.450 -9.729 4.062 1.00 97.12 103 ALA A O 1
ATOM 805 N N . HIS A 1 104 ? -17.592 -8.237 5.308 1.00 97.81 104 HIS A N 1
ATOM 806 C CA . HIS A 1 104 ? -17.051 -7.029 4.674 1.00 97.81 104 HIS A CA 1
ATOM 807 C C . HIS A 1 104 ? -15.521 -6.972 4.761 1.00 97.81 104 HIS A C 1
ATOM 809 O O . HIS A 1 104 ? -14.838 -6.870 3.743 1.00 97.81 104 HIS A O 1
ATOM 815 N N . ILE A 1 105 ? -14.957 -7.124 5.961 1.00 97.50 105 ILE A N 1
ATOM 816 C CA . ILE A 1 105 ? -13.501 -7.029 6.151 1.00 97.50 105 ILE A CA 1
ATOM 817 C C . ILE A 1 105 ? -12.739 -8.189 5.490 1.00 97.50 105 ILE A C 1
ATOM 819 O O . ILE A 1 105 ? -11.651 -7.973 4.961 1.00 97.50 105 ILE A O 1
ATOM 823 N N . ARG A 1 106 ? -13.331 -9.392 5.422 1.00 97.44 106 ARG A N 1
ATOM 824 C CA . ARG A 1 106 ? -12.765 -10.522 4.663 1.00 97.44 106 ARG A CA 1
ATOM 825 C C . ARG A 1 106 ? -12.795 -10.290 3.155 1.00 97.44 106 ARG A C 1
ATOM 827 O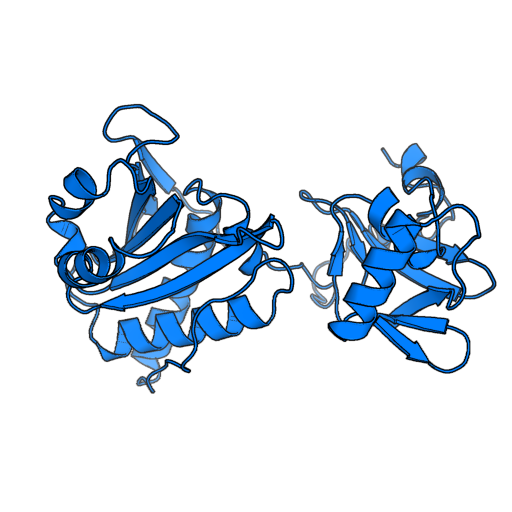 O . ARG A 1 106 ? -11.847 -10.667 2.471 1.00 97.44 106 ARG A O 1
ATOM 834 N N . TYR A 1 107 ? -13.868 -9.695 2.628 1.00 97.62 107 TYR A N 1
ATOM 835 C CA . TYR A 1 107 ? -13.944 -9.308 1.217 1.00 97.62 107 TYR A CA 1
ATOM 836 C C . TYR A 1 107 ? -12.842 -8.300 0.871 1.00 97.62 107 TYR A C 1
ATOM 838 O O . TYR A 1 107 ? -12.067 -8.536 -0.056 1.00 97.62 107 TYR A O 1
ATOM 846 N N . LEU A 1 108 ? -12.715 -7.233 1.669 1.00 97.44 108 LEU A N 1
ATOM 847 C CA . LEU A 1 108 ? -11.692 -6.202 1.488 1.00 97.44 108 LEU A CA 1
ATOM 848 C C . LEU A 1 108 ? -10.271 -6.785 1.547 1.00 97.44 108 LEU A C 1
ATOM 850 O O . LEU A 1 108 ? -9.467 -6.522 0.654 1.00 97.44 108 LEU A O 1
ATOM 854 N N . GLU A 1 109 ? -9.964 -7.608 2.555 1.00 97.31 109 GLU A N 1
ATOM 855 C CA . GLU A 1 109 ? -8.660 -8.272 2.691 1.00 97.31 109 GLU A CA 1
ATOM 856 C C . GLU A 1 109 ? -8.338 -9.140 1.467 1.00 97.31 109 GLU A C 1
ATOM 858 O O . GLU A 1 109 ? -7.261 -9.007 0.887 1.00 97.31 109 GLU A O 1
ATOM 863 N N . GLY A 1 110 ? -9.277 -9.985 1.026 1.00 95.44 110 GLY A N 1
ATOM 864 C CA . GLY A 1 110 ? -9.095 -10.816 -0.167 1.00 95.44 110 GLY A CA 1
ATOM 865 C C . GLY A 1 110 ? -8.828 -9.983 -1.423 1.00 95.44 110 GLY A C 1
ATOM 866 O O . GLY A 1 110 ? -7.869 -10.241 -2.154 1.00 95.44 110 GLY A O 1
ATOM 867 N N . ALA A 1 111 ? -9.623 -8.934 -1.638 1.00 94.06 111 ALA A N 1
ATOM 868 C CA . ALA A 1 111 ? -9.487 -8.027 -2.774 1.00 94.06 111 ALA A CA 1
ATOM 869 C C . ALA A 1 111 ? -8.147 -7.264 -2.780 1.00 94.06 111 ALA A C 1
ATOM 871 O O . ALA A 1 111 ? -7.598 -6.981 -3.852 1.00 94.06 111 ALA A O 1
ATOM 872 N N . LEU A 1 112 ? -7.611 -6.939 -1.601 1.00 94.75 112 LEU A N 1
ATOM 873 C CA . LEU A 1 112 ? -6.309 -6.296 -1.429 1.00 94.75 112 LEU A CA 1
ATOM 874 C C . LEU A 1 112 ? -5.148 -7.273 -1.631 1.00 94.75 112 LEU A C 1
ATOM 876 O O . LEU A 1 112 ? -4.192 -6.920 -2.315 1.00 94.75 112 LEU A O 1
ATOM 880 N N . ILE A 1 113 ? -5.235 -8.500 -1.107 1.00 93.12 113 ILE A N 1
ATOM 881 C CA . ILE A 1 113 ? -4.213 -9.542 -1.309 1.00 93.12 113 ILE A CA 1
ATOM 882 C C . ILE A 1 113 ? -4.058 -9.860 -2.799 1.00 93.12 113 ILE A C 1
ATOM 884 O O . ILE A 1 113 ? -2.936 -9.910 -3.298 1.00 93.12 113 ILE A O 1
ATOM 888 N N . VAL A 1 114 ? -5.168 -10.019 -3.529 1.00 89.75 114 VAL A N 1
ATOM 889 C CA . VAL A 1 114 ? -5.133 -10.256 -4.983 1.00 89.75 114 VAL A CA 1
ATOM 890 C C . VAL A 1 114 ? -4.417 -9.114 -5.707 1.00 89.75 114 VAL A C 1
ATOM 892 O O . VAL A 1 114 ? -3.516 -9.364 -6.504 1.00 89.75 114 VAL A O 1
ATOM 895 N N . ARG A 1 115 ? -4.761 -7.856 -5.396 1.00 88.50 115 ARG A N 1
ATOM 896 C CA . ARG A 1 115 ? -4.109 -6.682 -6.001 1.00 88.50 115 ARG A CA 1
ATOM 897 C C . ARG A 1 115 ? -2.619 -6.615 -5.668 1.00 88.50 115 ARG A C 1
ATOM 899 O O . ARG A 1 115 ? -1.818 -6.396 -6.571 1.00 88.50 115 ARG A O 1
ATOM 906 N N . ALA A 1 116 ? -2.250 -6.850 -4.411 1.00 88.88 116 ALA A N 1
ATOM 907 C CA . ALA A 1 116 ? -0.859 -6.823 -3.977 1.00 88.88 116 ALA A CA 1
ATOM 908 C C . ALA A 1 116 ? -0.018 -7.905 -4.675 1.00 88.88 116 ALA A C 1
ATOM 910 O O . ALA A 1 116 ? 1.083 -7.612 -5.129 1.00 88.88 116 ALA A O 1
ATOM 911 N N . ASN A 1 117 ? -0.559 -9.117 -4.843 1.00 85.12 117 ASN A N 1
ATOM 912 C CA . ASN A 1 117 ? 0.120 -10.222 -5.529 1.00 85.12 117 ASN A CA 1
ATOM 913 C C . ASN A 1 117 ? 0.292 -10.007 -7.042 1.00 85.12 117 ASN A C 1
ATOM 915 O O . ASN A 1 117 ? 1.144 -10.642 -7.658 1.00 85.12 117 ASN A O 1
ATOM 919 N N . HIS A 1 118 ? -0.497 -9.130 -7.670 1.00 81.19 118 HIS A N 1
ATOM 920 C CA . HIS A 1 118 ? -0.279 -8.764 -9.074 1.00 81.19 118 HIS A CA 1
ATOM 921 C C . HIS A 1 118 ? 0.926 -7.827 -9.261 1.00 81.19 118 HIS A C 1
ATOM 923 O O . HIS A 1 118 ? 1.480 -7.740 -10.367 1.00 81.19 118 HIS A O 1
ATOM 929 N N . SER A 1 119 ? 1.362 -7.160 -8.189 1.00 75.25 119 SER A N 1
ATOM 930 C CA . SER A 1 119 ? 2.546 -6.310 -8.181 1.00 75.25 119 SER A CA 1
ATOM 931 C C . SER A 1 119 ? 3.817 -7.115 -7.903 1.00 75.25 119 SER A C 1
ATOM 933 O O . SER A 1 119 ? 3.831 -8.016 -7.076 1.00 75.25 119 SER A O 1
ATOM 935 N N . ASN A 1 120 ? 4.916 -6.742 -8.565 1.00 71.31 120 ASN A N 1
ATOM 936 C CA . ASN A 1 120 ? 6.259 -7.250 -8.245 1.00 71.31 120 ASN A CA 1
ATOM 937 C C . ASN A 1 120 ? 7.033 -6.268 -7.338 1.00 71.31 120 ASN A C 1
ATOM 939 O O . ASN A 1 120 ? 8.246 -6.396 -7.183 1.00 71.31 120 ASN A O 1
ATOM 943 N N . ALA A 1 121 ? 6.365 -5.241 -6.797 1.00 76.94 121 ALA A N 1
ATOM 944 C CA . ALA A 1 121 ? 7.010 -4.189 -6.009 1.00 76.94 121 ALA A CA 1
ATOM 945 C C . ALA A 1 121 ? 7.303 -4.604 -4.560 1.00 76.94 121 ALA A C 1
ATOM 947 O O . ALA A 1 121 ? 8.147 -3.986 -3.911 1.00 76.94 121 ALA A O 1
ATOM 948 N N . VAL A 1 122 ? 6.602 -5.621 -4.049 1.00 86.56 122 VAL A N 1
ATOM 949 C CA . VAL A 1 122 ? 6.684 -6.048 -2.649 1.00 86.56 122 VAL A CA 1
ATOM 950 C C . VAL A 1 122 ? 6.642 -7.562 -2.529 1.00 86.56 122 VAL A C 1
ATOM 952 O O . VAL A 1 122 ? 6.051 -8.249 -3.360 1.00 86.56 122 VAL A O 1
ATOM 955 N N . GLN A 1 123 ? 7.200 -8.074 -1.441 1.00 89.50 123 GLN A N 1
ATOM 956 C CA . GLN A 1 123 ? 6.978 -9.443 -1.004 1.00 89.50 123 GLN A CA 1
ATOM 957 C C . GLN A 1 123 ? 5.733 -9.497 -0.108 1.00 89.50 123 GLN A C 1
ATOM 959 O O . GLN A 1 123 ? 5.731 -8.981 1.013 1.00 89.50 123 GLN A O 1
ATOM 964 N N . VAL A 1 124 ? 4.663 -10.125 -0.598 1.00 91.50 124 VAL A N 1
ATOM 965 C CA . VAL A 1 124 ? 3.434 -10.333 0.180 1.00 91.50 124 VAL A CA 1
ATOM 966 C C . VAL A 1 124 ? 3.618 -11.522 1.127 1.00 91.50 124 VAL A C 1
ATOM 968 O O . VAL A 1 124 ? 3.959 -12.619 0.696 1.00 91.50 124 VAL A O 1
ATOM 971 N N . LEU A 1 125 ? 3.386 -11.314 2.426 1.00 91.44 125 LEU A N 1
ATOM 972 C CA . LEU A 1 125 ? 3.628 -12.312 3.483 1.00 91.44 125 LEU A CA 1
ATOM 973 C C . LEU A 1 125 ? 2.395 -13.168 3.833 1.00 91.44 125 LEU A C 1
ATOM 975 O O . LEU A 1 125 ? 2.430 -13.984 4.758 1.00 91.44 125 LEU A O 1
ATOM 979 N N . ASN A 1 126 ? 1.269 -12.953 3.155 1.00 89.81 126 ASN A N 1
ATOM 980 C CA . ASN A 1 126 ? 0.037 -13.703 3.376 1.00 89.81 126 ASN A CA 1
ATOM 981 C C . ASN A 1 126 ? 0.145 -15.120 2.794 1.00 89.81 126 ASN A C 1
ATOM 983 O O . ASN A 1 126 ? 0.109 -15.302 1.584 1.00 89.81 126 ASN A O 1
ATOM 987 N N . ASN A 1 127 ? 0.193 -16.135 3.662 1.00 72.00 127 ASN A N 1
ATOM 988 C CA . ASN A 1 127 ? 0.272 -17.543 3.242 1.00 72.00 127 ASN A CA 1
ATOM 989 C C . ASN A 1 127 ? -1.085 -18.160 2.849 1.00 72.00 127 ASN A C 1
ATOM 991 O O . ASN A 1 127 ? -1.122 -19.276 2.339 1.00 72.00 127 ASN A O 1
ATOM 995 N N . ALA A 1 128 ? -2.202 -17.480 3.129 1.00 72.12 128 ALA A N 1
ATOM 996 C CA . ALA A 1 128 ? -3.552 -17.994 2.912 1.00 72.12 128 ALA A CA 1
ATOM 997 C C . ALA A 1 128 ? -4.399 -17.003 2.109 1.00 72.12 128 ALA A C 1
ATOM 999 O O . ALA A 1 128 ? -4.326 -15.791 2.322 1.00 72.12 128 ALA A O 1
ATOM 1000 N N . SER A 1 129 ? -5.237 -17.533 1.218 1.00 77.12 129 SER A N 1
ATOM 1001 C CA . SER A 1 129 ? -6.263 -16.755 0.527 1.00 77.12 129 SER A CA 1
ATOM 1002 C C . SER A 1 129 ? -7.335 -16.292 1.515 1.00 77.12 129 SER A C 1
ATOM 1004 O O . SER A 1 129 ? -7.831 -17.096 2.309 1.00 77.12 129 SER A O 1
ATOM 1006 N N . SER A 1 130 ? -7.734 -15.027 1.416 1.00 87.75 130 SER A N 1
ATOM 1007 C CA . SER A 1 130 ? -8.908 -14.485 2.102 1.00 87.75 130 SER A CA 1
ATOM 1008 C C . SER A 1 130 ? -10.000 -14.110 1.100 1.00 87.75 130 SER A C 1
ATOM 1010 O O . SER A 1 130 ? -9.809 -14.199 -0.112 1.00 87.75 130 SER A O 1
ATOM 1012 N N . GLY A 1 131 ? -11.163 -13.730 1.613 1.00 90.75 131 GLY A N 1
ATOM 1013 C CA . GLY A 1 131 ? -12.343 -13.407 0.828 1.00 90.75 131 GLY A CA 1
ATOM 1014 C C . GLY A 1 131 ? -13.631 -13.827 1.524 1.00 90.75 131 GLY A C 1
ATOM 1015 O O . GLY A 1 131 ? -13.650 -14.693 2.413 1.00 90.75 131 GLY A O 1
ATOM 1016 N N . ALA A 1 132 ? -14.718 -13.200 1.093 1.00 94.12 132 ALA A N 1
ATOM 1017 C CA . ALA A 1 132 ? -16.089 -13.570 1.406 1.00 94.12 132 ALA A CA 1
ATOM 1018 C C . ALA A 1 132 ? -16.966 -13.266 0.186 1.00 94.12 132 ALA A C 1
ATOM 1020 O O . ALA A 1 132 ? -16.660 -12.357 -0.583 1.00 94.12 132 ALA A O 1
ATOM 1021 N N . LYS A 1 133 ? -18.050 -14.022 0.005 1.00 94.25 133 LYS A N 1
ATOM 1022 C CA . LYS A 1 133 ? -19.076 -13.694 -0.987 1.00 94.25 133 LYS A CA 1
ATOM 1023 C C . LYS A 1 133 ? -20.081 -12.751 -0.336 1.00 94.25 133 LYS A C 1
ATOM 1025 O O . LYS A 1 133 ? -20.609 -13.083 0.723 1.00 94.25 133 LYS A O 1
ATOM 1030 N N . LEU A 1 134 ? -20.328 -11.611 -0.970 1.00 96.38 134 LEU A N 1
ATOM 1031 C CA . LEU A 1 134 ? -21.278 -10.605 -0.507 1.00 96.38 134 LEU A CA 1
ATOM 1032 C C . LEU A 1 134 ? -22.498 -10.547 -1.442 1.00 96.38 134 LEU A C 1
ATOM 1034 O O . LEU A 1 134 ? -22.380 -10.920 -2.615 1.00 96.38 134 LEU A O 1
ATOM 1038 N N . PRO A 1 135 ? -23.671 -10.116 -0.945 1.00 97.56 135 PRO A N 1
ATOM 1039 C CA . PRO A 1 135 ? -24.752 -9.624 -1.793 1.00 97.56 135 PRO A CA 1
ATOM 1040 C C . PRO A 1 135 ? -24.269 -8.494 -2.710 1.00 97.56 135 PRO A C 1
ATOM 1042 O O . PRO A 1 135 ? -23.333 -7.776 -2.371 1.00 97.56 135 PRO A O 1
ATOM 1045 N N . GLU A 1 136 ? -24.936 -8.307 -3.849 1.00 96.81 136 GLU A N 1
ATOM 1046 C CA . GLU A 1 136 ? -24.552 -7.305 -4.858 1.00 96.81 136 GLU A CA 1
ATOM 1047 C C . GLU A 1 136 ? -24.443 -5.886 -4.278 1.00 96.81 136 GLU A C 1
ATOM 1049 O O . GLU A 1 136 ? -23.466 -5.189 -4.540 1.00 96.81 136 GLU A O 1
ATOM 1054 N N . SER A 1 137 ? -25.406 -5.486 -3.438 1.00 96.88 137 SER A N 1
ATOM 1055 C CA . SER A 1 137 ? -25.410 -4.167 -2.790 1.00 96.88 137 SER A CA 1
ATOM 1056 C C . SER A 1 137 ? -24.195 -3.969 -1.877 1.00 96.88 137 SER A C 1
ATOM 1058 O O . SER A 1 137 ? -23.489 -2.971 -2.001 1.00 96.88 137 SER A O 1
ATOM 1060 N N . ASP A 1 138 ? -23.919 -4.937 -0.999 1.00 96.19 138 ASP A N 1
ATOM 1061 C CA . ASP A 1 138 ? -22.797 -4.874 -0.055 1.00 96.19 138 ASP A CA 1
ATOM 1062 C C . ASP A 1 138 ? -21.453 -4.925 -0.793 1.00 96.19 138 ASP A C 1
ATOM 1064 O O . ASP A 1 138 ? -20.496 -4.253 -0.415 1.00 96.19 138 ASP A O 1
ATOM 1068 N N . GLN A 1 139 ? -21.372 -5.707 -1.876 1.00 96.94 139 GLN A N 1
ATOM 1069 C CA . GLN A 1 139 ? -20.184 -5.763 -2.719 1.00 96.94 139 GLN A CA 1
ATOM 1070 C C . GLN A 1 139 ? -19.896 -4.402 -3.360 1.00 96.94 139 GLN A C 1
ATOM 1072 O O . GLN A 1 139 ? -18.765 -3.925 -3.277 1.00 96.94 139 GLN A O 1
ATOM 1077 N N . ALA A 1 140 ? -20.911 -3.760 -3.948 1.00 95.31 140 ALA A N 1
ATOM 1078 C CA . ALA A 1 140 ? -20.766 -2.440 -4.554 1.00 95.31 140 ALA A CA 1
ATOM 1079 C C . ALA A 1 140 ? -20.309 -1.390 -3.527 1.00 95.31 140 ALA A C 1
ATOM 1081 O O . ALA A 1 140 ? -19.434 -0.573 -3.815 1.00 95.31 140 ALA A O 1
ATOM 1082 N N . GLU A 1 141 ? -20.842 -1.438 -2.304 1.00 94.94 141 GLU A N 1
ATOM 1083 C CA . GLU A 1 141 ? -20.404 -0.561 -1.217 1.00 94.94 141 GLU A CA 1
ATOM 1084 C C . GLU A 1 141 ? -18.947 -0.831 -0.807 1.00 94.94 141 GLU A C 1
ATOM 1086 O O . GLU A 1 141 ? -18.159 0.105 -0.637 1.00 94.94 141 GLU A O 1
ATOM 1091 N N . MET A 1 142 ? -18.551 -2.102 -0.689 1.00 96.62 142 MET A N 1
ATOM 1092 C CA . MET A 1 142 ? -17.179 -2.471 -0.335 1.00 96.62 142 MET A CA 1
ATOM 1093 C C . MET A 1 142 ? -16.170 -2.155 -1.436 1.00 96.62 142 MET A C 1
ATOM 1095 O O . MET A 1 142 ? -15.027 -1.824 -1.121 1.00 96.62 142 MET A O 1
ATOM 1099 N N . ASP A 1 143 ? -16.570 -2.189 -2.703 1.00 95.19 143 ASP A N 1
ATOM 1100 C CA . ASP A 1 143 ? -15.726 -1.737 -3.808 1.00 95.19 143 ASP A CA 1
ATOM 1101 C C . ASP A 1 143 ? -15.460 -0.227 -3.708 1.00 95.19 143 ASP A C 1
ATOM 1103 O O . ASP A 1 143 ? -14.309 0.204 -3.819 1.00 95.19 143 ASP A O 1
ATOM 1107 N N . VAL A 1 144 ? -16.476 0.576 -3.365 1.00 94.12 144 VAL A N 1
ATOM 1108 C CA . VAL A 1 144 ? -16.293 2.010 -3.077 1.00 94.12 144 VAL A CA 1
ATOM 1109 C C . VAL A 1 144 ? -15.397 2.212 -1.854 1.00 94.12 144 VAL A C 1
ATOM 1111 O O . VAL A 1 144 ? -14.483 3.039 -1.889 1.00 94.12 144 VAL A O 1
ATOM 1114 N N . PHE A 1 145 ? -15.608 1.456 -0.773 1.00 95.62 145 PHE A N 1
ATOM 1115 C CA . PHE A 1 145 ? -14.752 1.523 0.413 1.00 95.62 145 PHE A CA 1
ATOM 1116 C C . PHE A 1 145 ? -13.293 1.208 0.060 1.00 95.62 145 PHE A C 1
ATOM 1118 O O . PHE A 1 145 ? -12.379 1.926 0.471 1.00 95.62 145 PHE A O 1
ATOM 1125 N N . LEU A 1 146 ? -13.071 0.175 -0.753 1.00 95.06 146 LEU A N 1
ATOM 1126 C CA . LEU A 1 146 ? -11.757 -0.231 -1.224 1.00 95.06 146 LEU A CA 1
ATOM 1127 C C . LEU A 1 146 ? -11.083 0.864 -2.056 1.00 95.06 146 LEU A C 1
ATOM 1129 O O . LEU A 1 146 ? -9.911 1.153 -1.830 1.00 95.06 146 LEU A O 1
ATOM 1133 N N . GLU A 1 147 ? -11.796 1.524 -2.968 1.00 92.81 147 GLU A N 1
ATOM 1134 C CA . GLU A 1 147 ? -11.242 2.657 -3.721 1.00 92.81 147 GLU A CA 1
ATOM 1135 C C . GLU A 1 147 ? -10.747 3.778 -2.799 1.00 92.81 147 GLU A C 1
ATOM 1137 O O . GLU A 1 147 ? -9.675 4.343 -3.023 1.00 92.81 147 GLU A O 1
ATOM 1142 N N . LYS A 1 148 ? -11.493 4.078 -1.729 1.00 94.62 148 LYS A N 1
ATOM 1143 C CA . LYS A 1 148 ? -11.108 5.086 -0.729 1.00 94.62 148 LYS A CA 1
ATOM 1144 C C . LYS A 1 148 ? -9.896 4.651 0.093 1.00 94.62 148 LYS A C 1
ATOM 1146 O O . LYS A 1 148 ? -9.015 5.473 0.348 1.00 94.62 148 LYS A O 1
ATOM 1151 N N . VAL A 1 149 ? -9.801 3.366 0.442 1.00 95.19 149 VAL A N 1
ATOM 1152 C CA . VAL A 1 149 ? -8.600 2.777 1.060 1.00 95.19 149 VAL A CA 1
ATOM 1153 C C . VAL A 1 149 ? -7.388 2.972 0.146 1.00 95.19 149 VAL A C 1
ATOM 1155 O O . VAL A 1 149 ? -6.379 3.531 0.579 1.00 95.19 149 VAL A O 1
ATOM 1158 N N . LEU A 1 150 ? -7.500 2.585 -1.128 1.00 92.25 150 LEU A N 1
ATOM 1159 C CA . LEU A 1 150 ? -6.427 2.712 -2.119 1.00 92.25 150 LEU A CA 1
ATOM 1160 C C . LEU A 1 150 ? -6.025 4.175 -2.357 1.00 92.25 150 LEU A C 1
ATOM 1162 O O . LEU A 1 150 ? -4.842 4.465 -2.509 1.00 92.25 150 LEU A O 1
ATOM 1166 N N . GLN A 1 151 ? -6.984 5.103 -2.332 1.00 91.19 151 GLN A N 1
ATOM 1167 C CA . GLN A 1 151 ? -6.729 6.540 -2.449 1.00 91.19 151 GLN A CA 1
ATOM 1168 C C . GLN A 1 151 ? -5.942 7.099 -1.250 1.00 91.19 151 GLN A C 1
ATOM 1170 O O . GLN A 1 151 ? -5.111 7.990 -1.424 1.00 91.19 151 GLN A O 1
ATOM 1175 N N . LEU A 1 152 ? -6.190 6.595 -0.036 1.00 93.56 152 LEU A N 1
ATOM 1176 C CA . LEU A 1 152 ? -5.527 7.071 1.181 1.00 93.56 152 LEU A CA 1
ATOM 1177 C C . LEU A 1 152 ? -4.160 6.432 1.427 1.00 93.56 152 LEU A C 1
ATOM 1179 O O . LEU A 1 152 ? -3.286 7.107 1.966 1.00 93.56 152 LEU A O 1
ATOM 1183 N N . LEU A 1 153 ? -3.956 5.167 1.047 1.00 92.31 153 LEU A N 1
ATOM 1184 C CA . LEU A 1 153 ? -2.725 4.415 1.332 1.00 92.31 153 LEU A CA 1
ATOM 1185 C C . LEU A 1 153 ? -1.422 5.181 1.009 1.00 92.31 153 LEU A C 1
ATOM 1187 O O . LEU A 1 153 ? -0.560 5.242 1.892 1.00 92.31 153 LEU A O 1
ATOM 1191 N N . PRO A 1 154 ? -1.262 5.831 -0.166 1.00 88.62 154 PRO A N 1
ATOM 1192 C CA . PRO A 1 154 ? -0.045 6.580 -0.495 1.00 88.62 154 PRO A CA 1
ATOM 1193 C C . PRO A 1 154 ? 0.253 7.756 0.447 1.00 88.62 154 PRO A C 1
ATOM 1195 O O . PRO A 1 154 ? 1.403 8.160 0.587 1.00 88.62 154 PRO A O 1
ATOM 1198 N N . LEU A 1 155 ? -0.768 8.304 1.112 1.00 90.44 155 LEU A N 1
ATOM 1199 C CA . LEU A 1 155 ? -0.650 9.463 2.006 1.00 90.44 155 LEU A CA 1
ATOM 1200 C C . LEU A 1 155 ? -0.300 9.069 3.444 1.00 90.44 155 LEU A C 1
ATOM 1202 O O . LEU A 1 155 ? 0.002 9.925 4.274 1.00 90.44 155 LEU A O 1
ATOM 1206 N N . LEU A 1 156 ? -0.351 7.774 3.755 1.00 91.62 156 LEU A N 1
ATOM 1207 C CA . LEU A 1 156 ? -0.139 7.249 5.095 1.00 91.62 156 LEU A CA 1
ATOM 1208 C C . LEU A 1 156 ? 1.319 6.878 5.356 1.00 91.62 156 LEU A C 1
ATOM 1210 O O . LEU A 1 156 ? 1.540 6.122 6.286 1.00 91.62 156 LEU A O 1
ATOM 1214 N N . SER A 1 157 ? 2.309 7.371 4.608 1.00 86.69 157 SER A N 1
ATOM 1215 C CA . SER A 1 157 ? 3.747 7.209 4.914 1.00 86.69 157 SER A CA 1
ATOM 1216 C C . SER A 1 157 ? 4.173 5.779 5.309 1.00 86.69 157 SER A C 1
ATOM 1218 O O . SER A 1 157 ? 4.889 5.586 6.290 1.00 86.69 157 SER A O 1
ATOM 1220 N N . LEU A 1 158 ? 3.709 4.757 4.582 1.00 84.69 158 LEU A N 1
ATOM 1221 C CA . LEU A 1 158 ? 3.961 3.336 4.891 1.00 84.69 158 LEU A CA 1
ATOM 1222 C C . LEU A 1 158 ? 5.244 2.771 4.249 1.00 84.69 158 LEU A C 1
ATOM 1224 O O . LEU A 1 158 ? 5.435 1.555 4.197 1.00 84.69 158 LEU A O 1
ATOM 1228 N N . GLY A 1 159 ? 6.123 3.648 3.759 1.00 82.25 159 GLY A N 1
ATOM 1229 C CA . GLY A 1 159 ? 7.301 3.273 2.976 1.00 82.25 159 GLY A CA 1
ATOM 1230 C C . GLY A 1 159 ? 6.935 2.768 1.579 1.00 82.25 159 GLY A C 1
ATOM 1231 O O . GLY A 1 159 ? 5.834 2.999 1.094 1.00 82.25 159 GLY A O 1
ATOM 1232 N N . ASN A 1 160 ? 7.852 2.052 0.932 1.00 80.75 160 ASN A N 1
ATOM 1233 C CA . ASN A 1 160 ? 7.683 1.618 -0.462 1.00 80.75 160 ASN A CA 1
ATOM 1234 C C . ASN A 1 160 ? 6.688 0.456 -0.625 1.00 80.75 160 ASN A C 1
ATOM 1236 O O . ASN A 1 160 ? 6.363 0.078 -1.744 1.00 80.75 160 ASN A O 1
ATOM 1240 N N . ALA A 1 161 ? 6.181 -0.118 0.470 1.00 78.81 161 ALA A N 1
ATOM 1241 C CA . ALA A 1 161 ? 5.268 -1.254 0.405 1.00 78.81 161 ALA A CA 1
ATOM 1242 C C . ALA A 1 161 ? 3.887 -0.900 -0.188 1.00 78.81 161 ALA A C 1
ATOM 1244 O O . ALA A 1 161 ? 3.189 -1.767 -0.709 1.00 78.81 161 ALA A O 1
ATOM 1245 N N . VAL A 1 162 ? 3.485 0.376 -0.162 1.00 79.75 162 VAL A N 1
ATOM 1246 C CA . VAL A 1 162 ? 2.238 0.820 -0.818 1.00 79.75 162 VAL A CA 1
ATOM 1247 C C . VAL A 1 162 ? 2.330 0.833 -2.341 1.00 79.75 162 VAL A C 1
ATOM 1249 O O . VAL A 1 162 ? 1.298 0.888 -3.009 1.00 79.75 162 VAL A O 1
ATOM 1252 N N . ASP A 1 163 ? 3.532 0.688 -2.905 1.00 80.38 163 ASP A N 1
ATOM 1253 C CA . ASP A 1 163 ? 3.732 0.569 -4.351 1.00 80.38 163 ASP A CA 1
ATOM 1254 C C . ASP A 1 163 ? 3.107 -0.714 -4.914 1.00 80.38 163 ASP A C 1
ATOM 1256 O O . ASP A 1 163 ? 2.823 -0.791 -6.108 1.00 80.38 163 ASP A O 1
ATOM 1260 N N . ALA A 1 164 ? 2.787 -1.681 -4.045 1.00 79.88 164 ALA A N 1
ATOM 1261 C CA . ALA A 1 164 ? 1.964 -2.842 -4.371 1.00 79.88 164 ALA A CA 1
ATOM 1262 C C . ALA A 1 164 ? 0.602 -2.475 -4.988 1.00 79.88 164 ALA A C 1
ATOM 1264 O O . ALA A 1 164 ? 0.023 -3.274 -5.718 1.00 79.88 164 ALA A O 1
ATOM 1265 N N . PHE A 1 165 ? 0.094 -1.275 -4.696 1.00 81.94 165 PHE A N 1
ATOM 1266 C CA . PHE A 1 165 ? -1.235 -0.815 -5.094 1.00 81.94 165 PHE A CA 1
ATOM 1267 C C . PHE A 1 165 ? -1.220 0.321 -6.115 1.00 81.94 165 PHE A C 1
ATOM 1269 O O . PHE A 1 165 ? -2.278 0.858 -6.451 1.00 81.94 165 PHE A O 1
ATOM 1276 N N . LYS A 1 166 ? -0.041 0.714 -6.609 1.00 74.38 166 LYS A N 1
ATOM 1277 C CA . LYS A 1 166 ? 0.043 1.705 -7.680 1.00 74.38 166 LYS A CA 1
ATOM 1278 C C . LYS A 1 166 ? -0.619 1.130 -8.929 1.00 74.38 166 LYS A C 1
ATOM 1280 O O . LYS A 1 166 ? -0.197 0.100 -9.452 1.00 74.38 166 LYS A O 1
ATOM 1285 N N . ILE A 1 167 ? -1.665 1.803 -9.402 1.00 61.75 167 ILE A N 1
ATOM 1286 C CA . ILE A 1 167 ? -2.243 1.517 -10.712 1.00 61.75 167 ILE A CA 1
ATOM 1287 C C . ILE A 1 167 ? -1.219 1.994 -11.736 1.00 61.75 167 ILE A C 1
ATOM 1289 O O . ILE A 1 167 ? -0.990 3.194 -11.885 1.00 61.75 167 ILE A O 1
ATOM 1293 N N . ILE A 1 168 ? -0.590 1.048 -12.427 1.00 55.62 168 ILE A N 1
ATOM 1294 C CA . ILE A 1 168 ? 0.090 1.353 -13.677 1.00 55.62 168 ILE A CA 1
ATOM 1295 C C . ILE A 1 168 ? -1.029 1.717 -14.647 1.00 55.62 168 ILE A C 1
ATOM 1297 O O . ILE A 1 168 ? -1.823 0.855 -15.011 1.00 55.62 168 ILE A O 1
ATOM 1301 N N . GLU A 1 169 ? -1.154 2.996 -14.997 1.00 50.00 169 GLU A N 1
ATOM 1302 C CA . GLU A 1 169 ? -2.094 3.422 -16.031 1.00 50.00 169 GLU A CA 1
ATOM 1303 C C . GLU A 1 169 ? -1.705 2.732 -17.345 1.00 50.00 169 GLU A C 1
ATOM 1305 O O . GLU A 1 169 ? -0.817 3.208 -18.060 1.00 50.00 169 GLU A O 1
ATOM 1310 N N . SER A 1 170 ? -2.335 1.602 -17.659 1.00 41.28 170 SER A N 1
ATOM 1311 C CA . SER A 1 170 ? -2.223 0.976 -18.968 1.00 41.28 170 SER A CA 1
ATOM 1312 C C . SER A 1 170 ? -2.912 1.867 -20.004 1.00 41.28 170 SER A C 1
ATOM 1314 O O . SER A 1 170 ? -3.850 2.610 -19.712 1.00 41.28 170 SER A O 1
ATOM 1316 N N . ASN A 1 171 ? -2.407 1.845 -21.233 1.00 42.59 171 ASN A N 1
ATOM 1317 C CA . ASN A 1 171 ? -2.879 2.696 -22.328 1.00 42.59 171 ASN A CA 1
ATOM 1318 C C . ASN A 1 171 ? -4.236 2.270 -22.928 1.00 42.59 171 ASN A C 1
ATOM 1320 O O . ASN A 1 171 ? -4.602 2.782 -23.982 1.00 42.59 17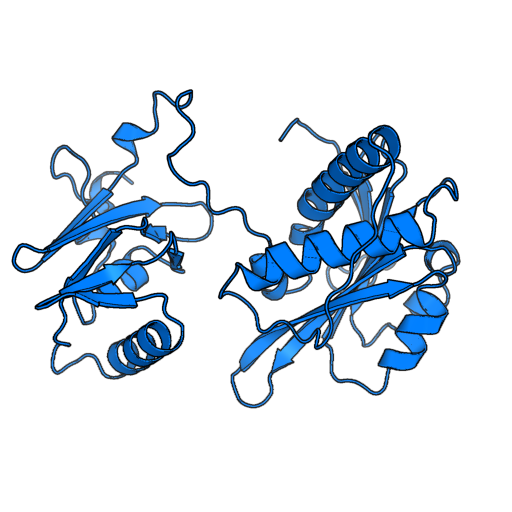1 ASN A O 1
ATOM 1324 N N . ASP A 1 172 ? -4.983 1.380 -22.274 1.00 40.31 172 ASP A N 1
ATOM 1325 C CA . ASP A 1 172 ? -6.221 0.802 -22.814 1.00 40.31 172 ASP A CA 1
ATOM 1326 C C . ASP A 1 172 ? -7.478 1.655 -22.567 1.00 40.31 172 ASP A C 1
ATOM 1328 O O . ASP A 1 172 ? -8.575 1.207 -22.885 1.00 40.31 172 ASP A O 1
ATOM 1332 N N . ASP A 1 173 ? -7.355 2.881 -22.040 1.00 38.81 173 ASP A N 1
ATOM 1333 C CA . ASP A 1 173 ? -8.485 3.818 -21.981 1.00 38.81 173 ASP A CA 1
ATOM 1334 C C . ASP A 1 173 ? -8.697 4.498 -23.354 1.00 38.81 173 ASP A C 1
ATOM 1336 O O . ASP A 1 173 ? -7.912 5.380 -23.733 1.00 38.81 173 ASP A O 1
ATOM 1340 N N . PRO A 1 174 ? -9.753 4.139 -24.115 1.00 39.44 174 PRO A N 1
ATOM 1341 C CA . PRO A 1 174 ? -9.987 4.659 -25.461 1.00 39.44 174 PRO A CA 1
ATOM 1342 C C . PRO A 1 174 ? -10.387 6.142 -25.469 1.00 39.44 174 PRO A C 1
ATOM 1344 O O . PRO A 1 174 ? -10.434 6.754 -26.536 1.00 39.44 174 PRO A O 1
ATOM 1347 N N . LEU A 1 175 ? -10.699 6.729 -24.306 1.00 39.91 175 LEU A N 1
ATOM 1348 C CA . LEU A 1 175 ? -11.162 8.114 -24.183 1.00 39.91 175 LEU A CA 1
ATOM 1349 C C . LEU A 1 175 ? -10.023 9.130 -24.014 1.00 39.91 175 LEU A C 1
ATOM 1351 O O . LEU A 1 175 ? -10.267 10.337 -24.049 1.00 39.91 175 LEU A O 1
ATOM 1355 N N . ASN A 1 176 ? -8.771 8.682 -23.882 1.00 42.12 176 ASN A N 1
ATOM 1356 C CA . ASN A 1 176 ? -7.633 9.574 -23.675 1.00 42.12 176 ASN A CA 1
ATOM 1357 C C . ASN A 1 176 ? -6.934 9.917 -25.007 1.00 42.12 176 ASN A C 1
ATOM 1359 O O . ASN A 1 176 ? -5.851 9.429 -25.329 1.00 42.12 176 ASN A O 1
ATOM 1363 N N . ILE A 1 177 ? -7.581 10.775 -25.803 1.00 39.81 177 ILE A N 1
ATOM 1364 C CA . ILE A 1 177 ? -7.186 11.163 -27.177 1.00 39.81 177 ILE A CA 1
ATOM 1365 C C . ILE A 1 177 ? -5.772 11.801 -27.244 1.00 39.81 177 ILE A C 1
ATOM 1367 O O . ILE A 1 177 ? -5.130 11.778 -28.293 1.00 39.81 177 ILE A O 1
ATOM 1371 N N . ASN A 1 178 ? -5.216 12.263 -26.117 1.00 44.88 178 ASN A N 1
ATOM 1372 C CA . ASN A 1 178 ? -3.858 12.825 -26.030 1.00 44.88 178 ASN A CA 1
ATOM 1373 C C . ASN A 1 178 ? -2.747 11.781 -25.783 1.00 44.88 178 ASN A C 1
ATOM 1375 O O . ASN A 1 178 ? -1.562 12.115 -25.783 1.00 44.88 178 ASN A O 1
ATOM 1379 N N . ASN A 1 179 ? -3.088 10.509 -25.568 1.00 48.19 179 ASN A N 1
ATOM 1380 C CA . ASN A 1 179 ? -2.143 9.517 -25.047 1.00 48.19 179 ASN A CA 1
ATOM 1381 C C . ASN A 1 179 ? -1.240 8.877 -26.126 1.00 48.19 179 ASN A C 1
ATOM 1383 O O . ASN A 1 179 ? -0.269 8.201 -25.806 1.00 48.19 179 ASN A O 1
ATOM 1387 N N . SER A 1 180 ? -1.502 9.111 -27.418 1.00 50.50 180 SER A N 1
ATOM 1388 C CA . SER A 1 180 ? -0.610 8.651 -28.501 1.00 50.50 180 SER A CA 1
ATOM 1389 C C . SER A 1 180 ? 0.667 9.494 -28.640 1.00 50.50 180 SER A C 1
ATOM 1391 O O . SER A 1 180 ? 1.643 9.042 -29.239 1.00 50.50 180 SER A O 1
ATOM 1393 N N . GLU A 1 181 ? 0.685 10.710 -28.081 1.00 54.06 181 GLU A N 1
ATOM 1394 C CA . GLU A 1 181 ? 1.835 11.622 -28.152 1.00 54.06 181 GLU A CA 1
ATOM 1395 C C . GLU A 1 181 ? 2.831 11.430 -27.003 1.00 54.06 181 GLU A C 1
ATOM 1397 O O . GLU A 1 181 ? 4.004 11.773 -27.148 1.00 54.06 181 GLU A O 1
ATOM 1402 N N . SER A 1 182 ? 2.389 10.825 -25.897 1.00 75.00 182 SER A N 1
ATOM 1403 C CA . SER A 1 182 ? 3.207 10.530 -24.713 1.00 75.00 182 SER A CA 1
ATOM 1404 C C . SER A 1 182 ? 3.961 9.196 -24.806 1.00 75.00 182 SER A C 1
ATOM 1406 O O . SER A 1 182 ? 4.869 8.945 -24.008 1.00 75.00 182 SER A O 1
ATOM 1408 N N . VAL A 1 183 ? 3.606 8.331 -25.768 1.00 90.19 183 VAL A N 1
ATOM 1409 C CA . VAL A 1 183 ? 4.270 7.037 -25.959 1.00 90.19 183 VAL A CA 1
ATOM 1410 C C . VAL A 1 183 ? 5.641 7.235 -26.585 1.00 90.19 183 VAL A C 1
ATOM 1412 O O . VAL A 1 183 ? 5.805 7.783 -27.677 1.00 90.19 183 VAL A O 1
ATOM 1415 N N . LEU A 1 184 ? 6.636 6.708 -25.889 1.00 94.00 184 LEU A N 1
ATOM 1416 C CA . LEU A 1 184 ? 8.023 6.710 -26.290 1.00 94.00 184 LEU A CA 1
ATOM 1417 C C . LEU A 1 184 ? 8.440 5.304 -26.704 1.00 94.00 184 LEU A C 1
ATOM 1419 O O . LEU A 1 184 ? 7.999 4.297 -26.153 1.00 94.00 184 LEU A O 1
ATOM 1423 N N . THR A 1 185 ? 9.334 5.250 -27.677 1.00 96.06 185 THR A N 1
ATOM 1424 C CA . THR A 1 185 ? 9.860 4.027 -28.262 1.00 96.06 185 THR A CA 1
ATOM 1425 C C . THR A 1 185 ? 11.360 3.950 -28.014 1.00 96.06 185 THR A C 1
ATOM 1427 O O . THR A 1 185 ? 12.080 4.932 -28.211 1.00 96.06 185 THR A O 1
ATOM 1430 N N . CYS A 1 186 ? 11.839 2.786 -27.581 1.00 95.56 186 CYS A N 1
ATOM 1431 C CA . CYS A 1 186 ? 13.256 2.462 -27.492 1.00 95.56 186 CYS A CA 1
ATOM 1432 C C . CYS A 1 186 ? 13.556 1.292 -28.425 1.00 95.56 186 CYS A C 1
ATOM 1434 O O . CYS A 1 186 ? 13.004 0.206 -28.250 1.00 95.56 186 CYS A O 1
ATOM 1436 N N . SER A 1 187 ? 14.447 1.504 -29.393 1.00 93.19 187 SER A N 1
ATOM 1437 C CA . SER A 1 187 ? 14.819 0.473 -30.365 1.00 93.19 187 SER A CA 1
ATOM 1438 C C . SER A 1 187 ? 16.291 0.086 -30.251 1.00 93.19 187 SER A C 1
ATOM 1440 O O . SER A 1 187 ? 17.178 0.928 -30.061 1.00 93.19 187 SER A O 1
ATOM 1442 N N . ILE A 1 188 ? 16.567 -1.211 -30.376 1.00 91.25 188 ILE A N 1
ATOM 1443 C CA . ILE A 1 188 ? 17.916 -1.771 -30.308 1.00 91.25 188 ILE A CA 1
ATOM 1444 C C . ILE A 1 188 ? 17.999 -3.075 -31.107 1.00 91.25 188 ILE A C 1
ATOM 1446 O O . ILE A 1 188 ? 17.264 -4.014 -30.842 1.00 91.25 188 ILE A O 1
ATOM 1450 N N . LYS A 1 189 ? 18.929 -3.153 -32.070 1.00 87.06 189 LYS A N 1
ATOM 1451 C CA . LYS A 1 189 ? 19.167 -4.363 -32.887 1.00 87.06 189 LYS A CA 1
ATOM 1452 C C . LYS A 1 189 ? 17.888 -4.949 -33.529 1.00 87.06 189 LYS A C 1
ATOM 1454 O O . LYS A 1 189 ? 17.741 -6.158 -33.592 1.00 87.06 189 LYS A O 1
ATOM 1459 N N . GLY A 1 190 ? 16.964 -4.096 -33.975 1.00 87.31 190 GLY A N 1
ATOM 1460 C CA . GLY A 1 190 ? 15.686 -4.517 -34.571 1.00 87.31 190 GLY A CA 1
ATOM 1461 C C . GLY A 1 190 ? 14.550 -4.747 -33.568 1.00 87.31 190 GLY A C 1
ATOM 1462 O O . GLY A 1 190 ? 13.391 -4.682 -33.959 1.00 87.31 190 GLY A O 1
ATOM 1463 N N . PHE A 1 191 ? 14.854 -4.902 -32.278 1.00 93.44 191 PHE A N 1
ATOM 1464 C CA . PHE A 1 191 ? 13.846 -5.027 -31.226 1.00 93.44 191 PHE A CA 1
ATOM 1465 C C . PHE A 1 191 ? 13.323 -3.670 -30.788 1.00 93.44 191 PHE A C 1
ATOM 1467 O O . PHE A 1 191 ? 14.079 -2.691 -30.732 1.00 93.44 191 PHE A O 1
ATOM 1474 N N . THR A 1 192 ? 12.037 -3.625 -30.447 1.00 94.56 192 THR A N 1
ATOM 1475 C CA . THR A 1 192 ? 11.360 -2.392 -30.051 1.00 94.56 192 THR A CA 1
ATOM 1476 C C . THR A 1 192 ? 10.598 -2.559 -28.744 1.00 94.56 192 THR A C 1
ATOM 1478 O O . THR A 1 192 ? 9.797 -3.475 -28.583 1.00 94.56 192 THR A O 1
ATOM 1481 N N . ALA A 1 193 ? 10.810 -1.619 -27.828 1.00 96.19 193 ALA A N 1
ATOM 1482 C CA . ALA A 1 193 ? 10.030 -1.466 -26.610 1.00 96.19 193 ALA A CA 1
ATOM 1483 C C . ALA A 1 193 ? 9.253 -0.154 -26.644 1.00 96.19 193 ALA A C 1
ATOM 1485 O O . ALA A 1 193 ? 9.765 0.867 -27.114 1.00 96.19 193 ALA A O 1
ATOM 1486 N N . LYS A 1 194 ? 8.035 -0.176 -26.107 1.00 96.12 194 LYS A N 1
ATOM 1487 C CA . LYS A 1 194 ? 7.192 1.007 -25.941 1.00 96.12 194 LYS A CA 1
ATOM 1488 C C . LYS A 1 194 ? 6.983 1.279 -24.461 1.00 96.12 194 LYS A C 1
ATOM 1490 O O . LYS A 1 194 ? 6.915 0.362 -23.647 1.00 96.12 194 LYS A O 1
ATOM 1495 N N . GLY A 1 195 ? 6.874 2.549 -24.117 1.00 93.56 195 GLY A N 1
ATOM 1496 C CA . GLY A 1 195 ? 6.635 2.955 -22.746 1.00 93.56 195 GLY A CA 1
ATOM 1497 C C . GLY A 1 195 ? 6.230 4.410 -22.633 1.00 93.56 195 GLY A C 1
ATOM 1498 O O . GLY A 1 195 ? 6.156 5.125 -23.632 1.00 93.56 195 GLY A O 1
ATOM 1499 N N . LYS A 1 196 ? 5.982 4.854 -21.408 1.00 91.62 196 LYS A N 1
ATOM 1500 C CA . LYS A 1 196 ? 5.684 6.253 -21.101 1.00 91.62 196 LYS A CA 1
ATOM 1501 C C . LYS A 1 196 ? 6.310 6.659 -19.779 1.00 91.62 196 LYS A C 1
ATOM 1503 O O . LYS A 1 196 ? 6.506 5.838 -18.879 1.00 91.62 196 LYS A O 1
ATOM 1508 N N . ARG A 1 197 ? 6.600 7.950 -19.656 1.00 86.00 197 ARG A N 1
ATOM 1509 C CA . ARG A 1 197 ? 7.008 8.534 -18.382 1.00 86.00 197 ARG A CA 1
ATOM 1510 C C . ARG A 1 197 ? 5.786 8.659 -17.475 1.00 86.00 197 ARG A C 1
ATOM 1512 O O . ARG A 1 197 ? 4.695 8.978 -17.938 1.00 86.00 197 ARG A O 1
ATOM 1519 N N . THR A 1 198 ? 5.980 8.394 -16.195 1.00 82.69 198 THR A N 1
ATOM 1520 C CA . THR A 1 198 ? 4.966 8.558 -15.149 1.00 82.69 198 THR A CA 1
ATOM 1521 C C . THR A 1 198 ? 5.505 9.513 -14.089 1.00 82.69 198 THR A C 1
ATOM 1523 O O . THR A 1 198 ? 6.690 9.852 -14.090 1.00 82.69 198 THR A O 1
ATOM 1526 N N . ALA A 1 199 ? 4.657 9.926 -13.147 1.00 73.75 199 ALA A N 1
ATOM 1527 C CA . ALA A 1 199 ? 5.103 10.729 -12.009 1.00 73.75 199 ALA A CA 1
ATOM 1528 C C . ALA A 1 199 ? 6.166 10.012 -11.147 1.00 73.75 199 ALA A C 1
ATOM 1530 O O . ALA A 1 199 ? 6.997 10.673 -10.530 1.00 73.75 199 ALA A O 1
ATOM 1531 N N . ASN A 1 200 ? 6.162 8.672 -11.125 1.00 68.94 200 ASN A N 1
ATOM 1532 C CA . ASN A 1 200 ? 7.025 7.863 -10.258 1.00 68.94 200 ASN A CA 1
ATOM 1533 C C . ASN A 1 200 ? 8.219 7.223 -10.985 1.00 68.94 200 ASN A C 1
ATOM 1535 O O . ASN A 1 200 ? 9.094 6.652 -10.332 1.00 68.94 200 ASN A O 1
ATOM 1539 N N . GLY A 1 201 ? 8.279 7.300 -12.316 1.00 86.00 201 GLY A N 1
ATOM 1540 C CA . GLY A 1 201 ? 9.330 6.651 -13.084 1.00 86.00 201 GLY A CA 1
ATOM 1541 C C . GLY A 1 201 ? 9.004 6.515 -14.566 1.00 86.00 201 GLY A C 1
ATOM 1542 O O . GLY A 1 201 ? 8.810 7.504 -15.278 1.00 86.00 201 GLY A O 1
ATOM 1543 N N . PHE A 1 202 ? 9.049 5.278 -15.061 1.00 89.31 202 PHE A N 1
ATOM 1544 C CA . PHE A 1 202 ? 8.859 4.970 -16.473 1.00 89.31 202 PHE A CA 1
ATOM 1545 C C . PHE A 1 202 ? 8.253 3.583 -16.673 1.00 89.31 202 PHE A C 1
ATOM 1547 O O . PHE A 1 202 ? 8.883 2.574 -16.354 1.00 89.31 202 PHE A O 1
ATOM 1554 N N . VAL A 1 203 ? 7.057 3.531 -17.246 1.00 91.25 203 VAL A N 1
ATOM 1555 C CA . VAL A 1 203 ? 6.358 2.280 -17.550 1.00 91.25 203 VAL A CA 1
ATOM 1556 C C . VAL A 1 203 ? 6.811 1.766 -18.904 1.00 91.25 203 VAL A C 1
ATOM 1558 O O . VAL A 1 203 ? 6.792 2.508 -19.882 1.00 91.25 203 VAL A O 1
ATOM 1561 N N . VAL A 1 204 ? 7.197 0.495 -18.963 1.00 93.88 204 VAL A N 1
ATOM 1562 C CA . VAL A 1 204 ? 7.360 -0.267 -20.206 1.00 93.88 204 VAL A CA 1
ATOM 1563 C C . VAL A 1 204 ? 6.135 -1.148 -20.371 1.00 93.88 204 VAL A C 1
ATOM 1565 O O . VAL A 1 204 ? 5.753 -1.842 -19.431 1.00 93.88 204 VAL A O 1
ATOM 1568 N N . PHE A 1 205 ? 5.519 -1.103 -21.547 1.00 93.06 205 PHE A N 1
ATOM 1569 C CA . PHE A 1 205 ? 4.290 -1.840 -21.808 1.00 93.06 205 PHE A CA 1
ATOM 1570 C C . PHE A 1 205 ? 4.561 -3.315 -22.085 1.00 93.06 205 PHE A C 1
ATOM 1572 O O . PHE A 1 205 ? 5.624 -3.678 -22.606 1.00 93.06 205 PHE A O 1
ATOM 1579 N N . LYS A 1 206 ? 3.561 -4.142 -21.789 1.00 91.25 206 LYS A N 1
ATOM 1580 C CA . LYS A 1 206 ? 3.464 -5.536 -22.207 1.00 91.25 206 LYS A CA 1
ATOM 1581 C C . LYS A 1 206 ? 3.787 -5.681 -23.700 1.00 91.25 206 LYS A C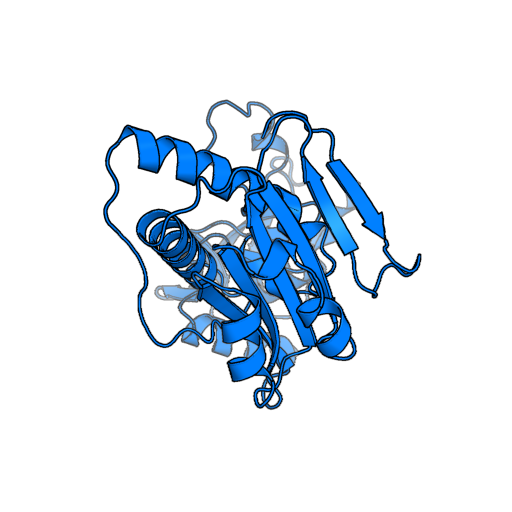 1
ATOM 1583 O O . LYS A 1 206 ? 3.558 -4.771 -24.495 1.00 91.25 206 LYS A O 1
ATOM 1588 N N . ASP A 1 207 ? 4.371 -6.821 -24.057 1.00 94.12 207 ASP A N 1
ATOM 1589 C CA . ASP A 1 207 ? 4.798 -7.188 -25.412 1.00 94.12 207 ASP A CA 1
ATOM 1590 C C . ASP A 1 207 ? 5.965 -6.343 -25.965 1.00 94.12 207 ASP A C 1
ATOM 1592 O O . ASP A 1 207 ? 6.431 -6.559 -27.085 1.00 94.12 207 ASP A O 1
ATOM 1596 N N . SER A 1 208 ? 6.515 -5.420 -25.165 1.00 96.31 208 SER A N 1
ATOM 1597 C CA . SER A 1 208 ? 7.781 -4.756 -25.476 1.00 96.31 208 SER A CA 1
ATOM 1598 C C . SER A 1 208 ? 8.926 -5.762 -25.552 1.00 96.31 208 SER A C 1
ATOM 1600 O O . SER A 1 208 ? 8.997 -6.709 -24.768 1.00 96.31 208 SER A O 1
ATOM 1602 N N . GLN A 1 209 ? 9.865 -5.514 -26.461 1.00 96.81 209 GLN A N 1
ATOM 1603 C CA . GLN A 1 209 ? 10.987 -6.408 -26.717 1.00 96.81 209 GLN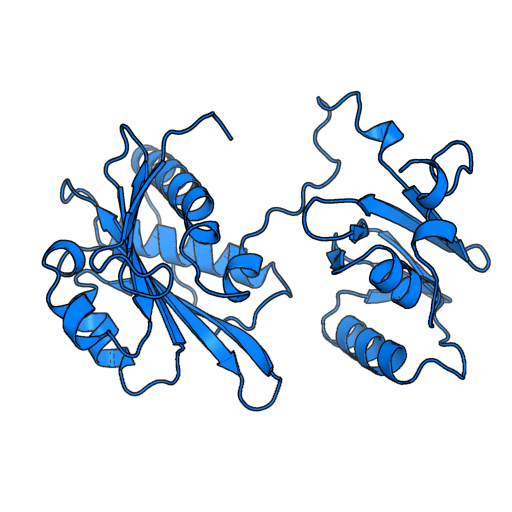 A CA 1
ATOM 1604 C C . GLN A 1 209 ? 12.292 -5.867 -26.128 1.00 96.81 209 GLN A C 1
ATOM 1606 O O . GLN A 1 209 ? 12.556 -4.663 -26.131 1.00 96.81 209 GLN A O 1
ATOM 1611 N N . ALA A 1 210 ? 13.150 -6.772 -25.674 1.00 94.50 210 ALA A N 1
ATOM 1612 C CA . ALA A 1 210 ? 14.484 -6.494 -25.167 1.00 94.50 210 ALA A CA 1
ATOM 1613 C C . ALA A 1 210 ? 15.494 -7.474 -25.772 1.00 94.50 210 ALA A C 1
ATOM 1615 O O . ALA A 1 210 ? 15.157 -8.610 -26.084 1.00 94.50 210 ALA A O 1
ATOM 1616 N N . VAL A 1 211 ? 16.760 -7.075 -25.913 1.00 93.88 211 VAL A N 1
ATOM 1617 C CA . VAL A 1 211 ? 17.803 -7.999 -26.407 1.00 93.88 211 VAL A CA 1
ATOM 1618 C C . VAL A 1 211 ? 17.914 -9.217 -25.486 1.00 93.88 211 VAL A C 1
ATOM 1620 O O . VAL A 1 211 ? 17.789 -9.046 -24.277 1.00 93.88 211 VAL A O 1
ATOM 1623 N N . ALA A 1 212 ? 18.201 -10.415 -26.005 1.00 89.38 212 ALA A N 1
ATOM 1624 C CA . ALA A 1 212 ? 18.466 -11.595 -25.169 1.00 89.38 212 ALA A CA 1
ATOM 1625 C C 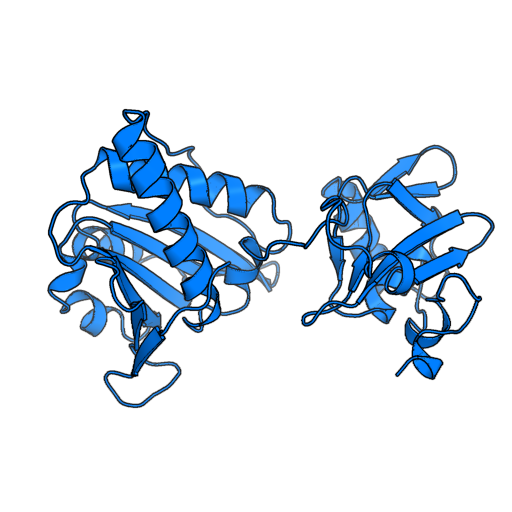. ALA A 1 212 ? 19.858 -11.566 -24.511 1.00 89.38 212 ALA A C 1
ATOM 1627 O O . ALA A 1 212 ? 20.019 -11.978 -23.365 1.00 89.38 212 ALA A O 1
ATOM 1628 N N . ILE A 1 213 ? 20.855 -11.021 -25.216 1.00 85.75 213 ILE A N 1
ATOM 1629 C CA . ILE A 1 213 ? 22.264 -11.047 -24.802 1.00 85.75 213 ILE A CA 1
ATOM 1630 C C . ILE A 1 213 ? 22.654 -9.748 -24.088 1.00 85.75 213 ILE A C 1
ATOM 1632 O O . ILE A 1 213 ? 22.536 -8.655 -24.652 1.00 85.75 213 ILE A O 1
ATOM 1636 N N . ASP A 1 214 ? 23.188 -9.886 -22.874 1.00 83.25 214 ASP A N 1
ATOM 1637 C CA . ASP A 1 214 ? 23.754 -8.782 -22.097 1.00 83.25 214 ASP A CA 1
ATOM 1638 C C . ASP A 1 214 ? 25.086 -8.282 -22.680 1.00 83.25 214 ASP A C 1
ATOM 1640 O O . ASP A 1 214 ? 25.871 -9.025 -23.273 1.00 83.25 214 ASP A O 1
ATOM 1644 N N . ARG A 1 215 ? 25.387 -7.000 -22.476 1.00 79.25 215 ARG A N 1
ATOM 1645 C CA . ARG A 1 215 ? 26.680 -6.398 -22.814 1.00 79.25 215 ARG A CA 1
ATOM 1646 C C . ARG A 1 215 ? 27.704 -6.747 -21.734 1.00 79.25 215 ARG A C 1
ATOM 1648 O O . ARG A 1 215 ? 27.394 -6.758 -20.548 1.00 79.25 215 ARG A O 1
ATOM 1655 N N . ALA A 1 216 ? 28.962 -6.926 -22.132 1.00 67.62 216 ALA A N 1
ATOM 1656 C CA . ALA A 1 216 ? 30.046 -7.328 -21.227 1.00 67.62 216 ALA A CA 1
ATOM 1657 C C . ALA A 1 216 ? 30.239 -6.410 -19.993 1.00 67.62 216 ALA A C 1
ATOM 1659 O O . ALA A 1 216 ? 30.775 -6.845 -18.982 1.00 67.62 216 ALA A O 1
ATOM 1660 N N . SER A 1 217 ? 29.783 -5.152 -20.043 1.00 62.75 217 SER A N 1
ATOM 1661 C CA . SER A 1 217 ? 29.945 -4.153 -18.976 1.00 62.75 217 SER A CA 1
ATOM 1662 C C . SER A 1 217 ? 28.769 -4.046 -17.987 1.00 62.75 217 SER A C 1
ATOM 1664 O O . SER A 1 217 ? 28.686 -3.065 -17.247 1.00 62.75 217 SER A O 1
ATOM 1666 N N . SER A 1 218 ? 27.835 -5.008 -17.945 1.00 65.75 218 SER A N 1
ATOM 1667 C CA . SER A 1 218 ? 26.547 -4.829 -17.254 1.00 65.75 218 SER A CA 1
ATOM 1668 C C . SER A 1 218 ? 26.230 -5.802 -16.111 1.00 65.75 218 SER A C 1
ATOM 1670 O O . SER A 1 218 ? 25.084 -6.228 -15.974 1.00 65.75 218 SER A O 1
ATOM 1672 N N . ASN A 1 219 ? 27.193 -6.098 -15.231 1.00 72.69 219 ASN A N 1
ATOM 1673 C CA . ASN A 1 219 ? 27.023 -7.055 -14.118 1.00 72.69 219 ASN A CA 1
ATOM 1674 C C . ASN A 1 219 ? 25.763 -6.813 -13.258 1.00 72.69 219 ASN A C 1
ATOM 1676 O O . ASN A 1 219 ? 25.020 -7.745 -12.962 1.00 72.69 219 ASN A O 1
ATOM 1680 N N . ARG A 1 220 ? 25.460 -5.554 -12.901 1.00 74.75 220 ARG A N 1
ATOM 1681 C CA . ARG A 1 220 ? 24.266 -5.224 -12.095 1.00 74.75 220 ARG A CA 1
ATOM 1682 C C . ARG A 1 220 ? 22.948 -5.412 -12.858 1.00 74.75 220 ARG A C 1
ATOM 1684 O O . ARG A 1 220 ? 21.936 -5.757 -12.259 1.00 74.75 220 ARG A O 1
ATOM 1691 N N . ILE A 1 221 ? 22.951 -5.152 -14.165 1.00 82.81 221 ILE A N 1
ATOM 1692 C CA . ILE A 1 221 ? 21.768 -5.290 -15.029 1.00 82.81 221 ILE A CA 1
ATOM 1693 C C . ILE A 1 221 ? 21.491 -6.763 -15.318 1.00 82.81 221 ILE A C 1
ATOM 1695 O O . ILE A 1 221 ? 20.333 -7.165 -15.286 1.00 82.81 221 ILE A O 1
ATOM 1699 N N . LYS A 1 222 ? 22.547 -7.562 -15.501 1.00 84.56 222 LYS A N 1
ATOM 1700 C CA . LYS A 1 222 ? 22.465 -9.012 -15.672 1.00 84.56 222 LYS A CA 1
ATOM 1701 C C . LYS A 1 222 ? 21.734 -9.675 -14.503 1.00 84.56 222 LYS A C 1
ATOM 1703 O O . LYS A 1 222 ? 20.705 -10.301 -14.722 1.00 84.56 222 LYS A O 1
ATOM 1708 N N . LYS A 1 223 ? 22.160 -9.404 -13.260 1.00 84.69 223 LYS A N 1
ATOM 1709 C CA . LYS A 1 223 ? 21.491 -9.933 -12.054 1.00 84.69 223 LYS A CA 1
ATOM 1710 C C . LYS A 1 223 ? 19.998 -9.570 -12.000 1.00 84.69 223 LYS A C 1
ATOM 1712 O O . LYS A 1 223 ? 19.168 -10.400 -11.651 1.00 84.69 223 LYS A O 1
ATOM 1717 N N . LYS A 1 224 ? 19.635 -8.333 -12.368 1.00 84.25 224 LYS A N 1
ATOM 1718 C CA . LYS A 1 224 ? 18.223 -7.910 -12.423 1.00 84.25 224 LYS A CA 1
ATOM 1719 C C . LYS A 1 224 ? 17.436 -8.621 -13.525 1.00 84.25 224 LYS A C 1
ATOM 1721 O O . LYS A 1 224 ? 16.294 -8.987 -13.295 1.00 84.25 224 LYS A O 1
ATOM 1726 N N . ARG A 1 225 ? 18.023 -8.818 -14.707 1.00 88.00 225 ARG A N 1
ATOM 1727 C CA . ARG A 1 225 ? 17.377 -9.535 -15.817 1.00 88.00 225 ARG A CA 1
ATOM 1728 C C . ARG A 1 225 ? 17.175 -11.012 -15.498 1.00 88.00 225 ARG A C 1
ATOM 1730 O O . ARG A 1 225 ? 16.100 -11.527 -15.771 1.00 88.00 225 ARG A O 1
ATOM 1737 N N . GLU A 1 226 ? 18.154 -11.656 -14.869 1.00 88.38 226 GLU A N 1
ATOM 1738 C CA . GLU A 1 226 ? 18.026 -13.025 -14.351 1.00 88.38 226 GLU A CA 1
ATOM 1739 C C . GLU A 1 226 ? 16.871 -13.134 -13.348 1.00 88.38 226 GLU A C 1
ATOM 1741 O O . GLU A 1 226 ? 16.053 -14.046 -13.448 1.00 88.38 226 GLU A O 1
ATOM 1746 N N . GLN A 1 227 ? 16.747 -12.164 -12.437 1.00 83.12 227 GLN A N 1
ATOM 1747 C CA . GLN A 1 227 ? 15.619 -12.095 -11.510 1.00 83.12 227 GLN A CA 1
ATOM 1748 C C . GLN A 1 227 ? 14.283 -11.910 -12.250 1.00 83.12 227 GLN A C 1
ATOM 1750 O O . GLN A 1 227 ? 13.347 -12.656 -12.005 1.00 83.12 227 GLN A O 1
ATOM 1755 N N . TYR A 1 228 ? 14.200 -10.997 -13.221 1.00 89.81 228 TYR A N 1
ATOM 1756 C CA . TYR A 1 228 ? 12.975 -10.785 -14.003 1.00 89.81 228 TYR A CA 1
ATOM 1757 C C . TYR A 1 228 ? 12.571 -11.978 -14.875 1.00 89.81 228 TYR A C 1
ATOM 1759 O O . TYR A 1 228 ? 11.379 -12.177 -15.098 1.00 89.81 228 TYR A O 1
ATOM 1767 N N . LEU A 1 229 ? 13.535 -12.770 -15.350 1.00 89.56 229 LEU A N 1
ATOM 1768 C CA . LEU A 1 229 ? 13.276 -14.048 -16.014 1.00 89.56 229 LEU A CA 1
ATOM 1769 C C . LEU A 1 229 ? 12.705 -15.071 -15.027 1.00 89.56 229 LEU A C 1
ATOM 1771 O O . LEU A 1 229 ? 11.718 -15.735 -15.329 1.00 89.56 229 LEU A O 1
ATOM 1775 N N . LYS A 1 230 ? 13.293 -15.166 -13.828 1.00 86.81 230 LYS A N 1
ATOM 1776 C CA . LYS A 1 230 ? 12.808 -16.047 -12.757 1.00 86.81 230 LYS A CA 1
ATOM 1777 C C . LYS A 1 230 ? 11.393 -15.672 -12.299 1.00 86.81 230 LYS A C 1
ATOM 1779 O O . LYS A 1 230 ? 10.578 -16.560 -12.075 1.00 86.81 230 LYS A O 1
ATOM 1784 N N . ASP A 1 231 ? 11.103 -14.377 -12.217 1.00 80.12 231 ASP A N 1
ATOM 1785 C CA . ASP A 1 231 ? 9.804 -13.834 -11.804 1.00 80.12 231 ASP A CA 1
ATOM 1786 C C . ASP A 1 231 ? 8.763 -13.841 -12.940 1.00 80.12 231 ASP A C 1
ATOM 1788 O O . ASP A 1 231 ? 7.636 -13.382 -12.754 1.00 80.12 231 ASP A O 1
ATOM 1792 N N . GLY A 1 232 ? 9.135 -14.310 -14.139 1.00 87.31 232 GLY A N 1
ATOM 1793 C CA . GLY A 1 232 ? 8.255 -14.372 -15.307 1.00 87.31 232 GLY A CA 1
ATOM 1794 C C . GLY A 1 232 ? 7.861 -13.007 -15.880 1.00 87.31 232 GLY A C 1
ATOM 1795 O O . GLY A 1 232 ? 6.957 -12.935 -16.710 1.00 87.31 232 GLY A O 1
ATOM 1796 N N . LEU A 1 233 ? 8.514 -11.917 -15.460 1.00 88.00 233 LEU A N 1
ATOM 1797 C CA . LEU A 1 233 ? 8.311 -10.585 -16.038 1.00 88.00 233 LEU A CA 1
ATOM 1798 C C . LEU A 1 233 ? 8.873 -10.508 -17.463 1.00 88.00 233 LEU A C 1
ATOM 1800 O O . LEU A 1 233 ? 8.274 -9.883 -18.337 1.00 88.00 233 LEU A O 1
ATOM 1804 N N . LEU A 1 234 ? 10.032 -11.129 -17.676 1.00 93.69 234 LEU A N 1
ATOM 1805 C CA . LEU A 1 234 ? 10.637 -11.313 -18.989 1.00 93.69 234 LEU A CA 1
ATOM 1806 C C . LEU A 1 234 ? 10.565 -12.788 -19.359 1.00 93.69 234 LEU A C 1
ATOM 1808 O O . LEU A 1 234 ? 10.828 -13.649 -18.523 1.00 93.69 234 LEU A O 1
ATOM 1812 N N . VAL A 1 235 ? 10.270 -13.076 -20.620 1.00 95.19 235 VAL A N 1
ATOM 1813 C CA . VAL A 1 235 ? 10.333 -14.432 -21.176 1.00 95.19 235 VAL A CA 1
ATOM 1814 C C . VAL A 1 235 ? 11.188 -14.432 -22.430 1.00 95.19 235 VAL A C 1
ATOM 1816 O O . VAL A 1 235 ? 11.139 -13.482 -23.210 1.00 95.19 235 VAL A O 1
ATOM 1819 N N . LEU A 1 236 ? 12.001 -15.474 -22.606 1.00 94.44 236 LEU A N 1
ATOM 1820 C CA . LEU A 1 236 ? 12.768 -15.669 -23.832 1.00 94.44 236 LEU A CA 1
ATOM 1821 C C . LEU A 1 236 ? 11.821 -16.146 -24.936 1.00 94.44 236 LEU A C 1
ATOM 1823 O O . LEU A 1 236 ? 11.173 -17.179 -24.786 1.00 94.44 236 LEU A O 1
ATOM 1827 N N . ASN A 1 237 ? 11.761 -15.386 -26.023 1.00 91.88 237 ASN A N 1
ATOM 1828 C CA . ASN A 1 237 ? 11.036 -15.709 -27.239 1.00 91.88 237 ASN A CA 1
ATOM 1829 C C . ASN A 1 237 ? 12.047 -15.740 -28.389 1.00 91.88 237 ASN A C 1
ATOM 1831 O O . ASN A 1 237 ? 12.453 -14.693 -28.892 1.00 91.88 237 ASN A O 1
ATOM 1835 N N . ASP A 1 238 ? 12.506 -16.941 -28.729 1.00 87.25 238 ASP A N 1
ATOM 1836 C CA . ASP A 1 238 ? 13.568 -17.199 -29.703 1.00 87.25 238 ASP A CA 1
ATOM 1837 C C . ASP A 1 238 ? 14.868 -16.415 -29.424 1.00 87.25 238 ASP A C 1
ATOM 1839 O O . ASP A 1 238 ? 15.709 -16.847 -28.632 1.00 87.25 238 ASP A O 1
ATOM 1843 N N . ASP A 1 239 ? 15.045 -15.262 -30.069 1.00 91.25 239 ASP A N 1
ATOM 1844 C CA . ASP A 1 239 ? 16.264 -14.449 -30.066 1.00 91.25 239 ASP A CA 1
ATOM 1845 C C . ASP A 1 239 ? 16.180 -13.176 -29.198 1.00 91.25 239 ASP A C 1
ATOM 1847 O O . ASP A 1 239 ? 17.161 -12.426 -29.081 1.00 91.25 239 ASP A O 1
ATOM 1851 N N . HIS A 1 240 ? 15.039 -12.934 -28.547 1.00 93.62 240 HIS A N 1
ATOM 1852 C CA . HIS A 1 240 ? 14.799 -11.751 -27.721 1.00 93.62 240 HIS A CA 1
ATOM 1853 C C . HIS A 1 240 ? 13.976 -12.050 -26.470 1.00 93.62 240 HIS A C 1
ATOM 1855 O O . HIS A 1 240 ? 13.378 -13.107 -26.317 1.00 93.62 240 HIS A O 1
ATOM 1861 N N . LEU A 1 241 ? 13.972 -11.104 -25.534 1.00 95.06 241 LEU A N 1
ATOM 1862 C CA . LEU A 1 241 ? 13.100 -11.148 -24.367 1.00 95.06 241 LEU A CA 1
ATOM 1863 C C . LEU A 1 241 ? 11.842 -10.323 -24.620 1.00 95.06 241 LEU A C 1
ATOM 1865 O O . LEU A 1 241 ? 11.919 -9.261 -25.239 1.00 95.06 241 LEU A O 1
ATOM 1869 N N . VAL A 1 242 ? 10.714 -10.772 -24.080 1.00 96.38 242 VAL A N 1
ATOM 1870 C CA . VAL A 1 242 ? 9.422 -10.081 -24.161 1.00 96.38 242 VAL A CA 1
ATOM 1871 C C . VAL A 1 242 ? 8.889 -9.809 -22.757 1.00 96.38 242 VAL A C 1
ATOM 1873 O O . VAL A 1 242 ? 8.974 -10.672 -21.882 1.00 96.38 242 VAL A O 1
ATOM 1876 N N . PHE A 1 243 ? 8.351 -8.608 -22.539 1.00 95.25 243 PHE A N 1
ATOM 1877 C CA . PHE A 1 243 ? 7.656 -8.245 -21.301 1.00 95.25 243 PHE A CA 1
ATOM 1878 C C . PHE A 1 243 ? 6.266 -8.890 -21.248 1.00 95.25 243 PHE A C 1
ATOM 1880 O O . PHE A 1 243 ? 5.438 -8.655 -22.125 1.00 95.25 243 PHE A O 1
ATOM 1887 N N . THR A 1 244 ? 5.978 -9.663 -20.201 1.00 90.69 244 THR A N 1
ATOM 1888 C CA . THR A 1 244 ? 4.695 -10.382 -20.053 1.00 90.69 244 THR A CA 1
ATOM 1889 C C . THR A 1 244 ? 3.557 -9.511 -19.521 1.00 90.69 244 THR A C 1
ATOM 1891 O O . THR A 1 244 ? 2.382 -9.845 -19.694 1.00 90.69 244 THR A O 1
ATOM 1894 N N . LYS A 1 245 ? 3.896 -8.381 -18.893 1.00 84.56 245 LYS A N 1
ATOM 1895 C CA . LYS A 1 245 ? 2.975 -7.375 -18.357 1.00 84.56 245 LYS A CA 1
ATOM 1896 C C . LYS A 1 245 ? 3.622 -5.991 -18.368 1.00 84.56 245 LYS A C 1
ATOM 1898 O O . LYS A 1 245 ? 4.846 -5.885 -18.467 1.00 84.56 245 LYS A O 1
ATOM 1903 N N . ASP A 1 246 ? 2.803 -4.952 -18.229 1.00 87.00 246 ASP A N 1
ATOM 1904 C CA . ASP A 1 246 ? 3.288 -3.593 -17.995 1.00 87.00 246 ASP A CA 1
ATOM 1905 C C . ASP A 1 246 ? 4.139 -3.549 -16.719 1.00 87.00 246 ASP A C 1
ATOM 1907 O O . ASP A 1 246 ? 3.810 -4.179 -15.708 1.00 87.00 246 ASP A O 1
ATOM 1911 N N . TYR A 1 247 ? 5.242 -2.804 -16.757 1.00 87.06 247 TYR A N 1
ATOM 1912 C CA . TYR A 1 247 ? 6.160 -2.712 -15.627 1.00 87.06 247 TYR A CA 1
ATOM 1913 C C . TYR A 1 247 ? 6.754 -1.317 -15.477 1.00 87.06 247 TYR A C 1
ATOM 1915 O O . TYR A 1 247 ? 7.361 -0.776 -16.403 1.00 87.06 247 TYR A O 1
ATOM 1923 N N . GLU A 1 248 ? 6.613 -0.749 -14.281 1.00 88.31 248 GLU A N 1
ATOM 1924 C CA . GLU A 1 248 ? 7.162 0.556 -13.932 1.00 88.31 248 GLU A CA 1
ATOM 1925 C C . GLU A 1 248 ? 8.594 0.427 -13.397 1.00 88.31 248 GLU A C 1
ATOM 1927 O O . GLU A 1 248 ? 8.866 -0.161 -12.351 1.00 88.31 248 GLU A O 1
ATOM 1932 N N . PHE A 1 249 ? 9.539 1.008 -14.128 1.00 89.62 249 PHE A N 1
ATOM 1933 C CA . PHE A 1 249 ? 10.910 1.195 -13.683 1.00 89.62 249 PHE A CA 1
ATOM 1934 C C . PHE A 1 249 ? 11.057 2.522 -12.947 1.00 89.62 249 PHE A C 1
ATOM 1936 O O . PHE A 1 249 ? 10.395 3.502 -13.270 1.00 89.62 249 PHE A O 1
ATOM 1943 N N . SER A 1 250 ? 12.036 2.606 -12.046 1.00 84.50 250 SER A N 1
ATOM 1944 C CA . SER A 1 250 ? 12.331 3.835 -11.295 1.00 84.50 250 SER A CA 1
ATOM 1945 C C . SER A 1 250 ? 12.787 5.021 -12.154 1.00 84.50 250 SER A C 1
ATOM 1947 O O . SER A 1 250 ? 12.880 6.140 -11.662 1.00 84.50 250 SER A O 1
ATOM 1949 N N . SER A 1 251 ? 13.156 4.798 -13.420 1.00 88.75 251 SER A N 1
ATOM 1950 C CA . SER A 1 251 ? 13.557 5.864 -14.343 1.00 88.7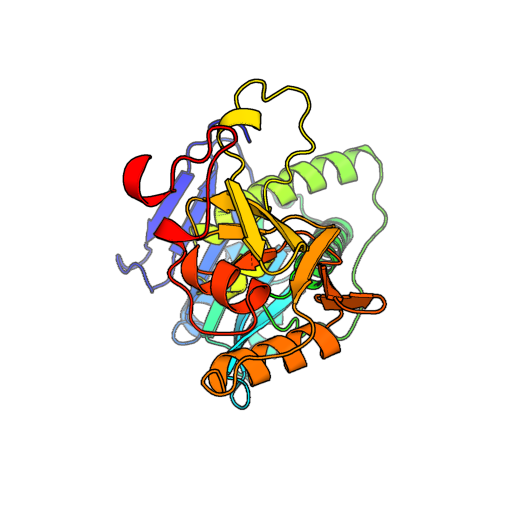5 251 SER A CA 1
ATOM 1951 C C . SER A 1 251 ? 13.565 5.392 -15.803 1.00 88.75 251 SER A C 1
ATOM 1953 O O . SER A 1 251 ? 13.728 4.190 -16.057 1.00 88.75 251 SER A O 1
ATOM 1955 N N . PRO A 1 252 ? 13.531 6.327 -16.777 1.00 92.19 252 PRO A N 1
ATOM 1956 C CA . PRO A 1 252 ? 13.724 6.003 -18.193 1.00 92.19 252 PRO A CA 1
ATOM 1957 C C . PRO A 1 252 ? 15.043 5.264 -18.464 1.00 92.19 252 PRO A C 1
ATOM 1959 O O . PRO A 1 252 ? 15.106 4.377 -19.315 1.00 92.19 252 PRO A O 1
ATOM 1962 N N . SER A 1 253 ? 16.112 5.610 -17.737 1.00 92.50 253 SER A N 1
ATOM 1963 C CA . SER A 1 253 ? 17.432 4.978 -17.879 1.00 92.50 253 SER A CA 1
ATOM 1964 C C . SER A 1 253 ? 17.454 3.548 -17.347 1.00 92.50 253 SER A C 1
ATOM 1966 O O . SER A 1 253 ? 18.056 2.679 -17.973 1.00 92.50 253 SER A O 1
ATOM 1968 N N . ALA A 1 254 ? 16.774 3.275 -16.228 1.00 90.06 254 ALA A N 1
ATOM 1969 C CA . ALA A 1 254 ? 16.638 1.915 -15.711 1.00 90.06 254 ALA A CA 1
ATOM 1970 C C . ALA A 1 254 ? 15.875 1.017 -16.699 1.00 90.06 254 ALA A C 1
ATOM 1972 O O . ALA A 1 254 ? 16.346 -0.079 -17.000 1.00 90.06 254 ALA A O 1
ATOM 1973 N N . ALA A 1 255 ? 14.770 1.518 -17.263 1.00 93.06 255 ALA A N 1
ATOM 1974 C CA . ALA A 1 255 ? 14.005 0.823 -18.297 1.00 93.06 255 ALA A CA 1
ATOM 1975 C C . ALA A 1 255 ? 14.864 0.528 -19.540 1.00 93.06 255 ALA A C 1
ATOM 1977 O O . ALA A 1 255 ? 15.019 -0.625 -19.947 1.00 93.06 255 ALA A O 1
ATOM 1978 N N . ALA A 1 256 ? 15.507 1.561 -20.101 1.00 93.88 256 ALA A N 1
ATOM 1979 C CA . ALA A 1 256 ? 16.367 1.423 -21.276 1.00 93.88 256 ALA A CA 1
ATOM 1980 C C . ALA A 1 256 ? 17.534 0.455 -21.030 1.00 93.88 256 ALA A C 1
ATOM 1982 O O . ALA A 1 256 ? 17.935 -0.270 -21.941 1.00 93.88 256 ALA A O 1
ATOM 1983 N N . ALA A 1 257 ? 18.076 0.415 -19.809 1.00 92.56 257 ALA A N 1
ATOM 1984 C CA . ALA A 1 257 ? 19.177 -0.477 -19.485 1.00 92.56 257 ALA A CA 1
ATOM 1985 C C . ALA A 1 257 ? 18.777 -1.959 -19.525 1.00 92.56 257 ALA A C 1
ATOM 1987 O O . ALA A 1 257 ? 19.540 -2.784 -20.032 1.00 92.56 257 ALA A O 1
ATOM 1988 N N . ILE A 1 258 ? 17.574 -2.292 -19.045 1.00 94.06 258 ILE A N 1
ATOM 1989 C CA . ILE A 1 258 ? 17.018 -3.648 -19.135 1.00 94.06 258 ILE A CA 1
ATOM 1990 C C . ILE A 1 258 ? 16.753 -4.019 -20.594 1.00 94.06 258 ILE A C 1
ATOM 1992 O O . ILE A 1 258 ? 17.189 -5.082 -21.031 1.00 94.06 258 ILE A O 1
ATOM 1996 N N . ILE A 1 259 ? 16.139 -3.121 -21.371 1.00 94.88 259 ILE A N 1
ATOM 1997 C CA . ILE A 1 259 ? 15.803 -3.358 -22.785 1.00 94.88 259 ILE A CA 1
ATOM 1998 C C . ILE A 1 259 ? 17.048 -3.570 -23.653 1.00 94.88 259 ILE A C 1
ATOM 2000 O O . ILE A 1 259 ? 17.089 -4.456 -24.506 1.00 94.88 259 ILE A O 1
ATOM 2004 N N . ARG A 1 260 ? 18.092 -2.765 -23.432 1.00 93.12 260 ARG A N 1
ATOM 2005 C CA . ARG A 1 260 ? 19.305 -2.749 -24.267 1.00 93.12 260 ARG A CA 1
ATOM 2006 C C . ARG A 1 260 ? 20.415 -3.677 -23.766 1.00 93.12 260 ARG A C 1
ATOM 2008 O O . ARG A 1 260 ? 21.485 -3.703 -24.386 1.00 93.12 260 ARG A O 1
ATOM 2015 N N . GLY A 1 261 ? 20.166 -4.410 -22.676 1.00 89.31 261 GLY A N 1
ATOM 2016 C CA . GLY A 1 261 ? 21.095 -5.380 -22.093 1.00 89.31 261 GLY A CA 1
ATOM 2017 C C . GLY A 1 261 ? 22.338 -4.732 -21.483 1.00 89.31 261 GLY A C 1
ATOM 2018 O O . GLY A 1 261 ? 23.423 -5.290 -21.564 1.00 89.31 261 GLY A O 1
ATOM 2019 N N . GLY A 1 262 ? 22.239 -3.514 -20.948 1.00 88.25 262 GLY A N 1
ATOM 2020 C CA . GLY A 1 262 ? 23.371 -2.830 -20.322 1.00 88.25 262 GLY A CA 1
ATOM 2021 C C . GLY A 1 262 ? 23.141 -1.344 -20.094 1.00 88.25 262 GLY A C 1
ATOM 2022 O O . GLY A 1 262 ? 22.106 -0.818 -20.479 1.00 88.25 262 GLY A O 1
ATOM 2023 N N . SER A 1 263 ? 24.100 -0.660 -19.459 1.00 86.31 263 SER A N 1
ATOM 2024 C CA . SER A 1 263 ? 23.950 0.762 -19.111 1.00 86.31 263 SER A CA 1
ATOM 2025 C C . SER A 1 263 ? 23.513 1.598 -20.318 1.00 86.31 263 SER A C 1
ATOM 2027 O O . SER A 1 263 ? 24.086 1.494 -21.407 1.00 86.31 263 SER A O 1
ATOM 2029 N N . SER A 1 264 ? 22.473 2.408 -20.126 1.00 88.12 264 SER A N 1
ATOM 2030 C CA . SER A 1 264 ? 21.902 3.229 -21.182 1.00 88.12 264 SER A CA 1
ATOM 2031 C C . SER A 1 264 ? 21.350 4.538 -20.635 1.00 88.12 264 SER A C 1
ATOM 2033 O O . SER A 1 264 ? 20.774 4.576 -19.549 1.00 88.12 264 SER A O 1
ATOM 2035 N N . ASN A 1 265 ? 21.515 5.612 -21.408 1.00 92.38 265 ASN A N 1
ATOM 2036 C CA . ASN A 1 265 ? 20.901 6.897 -21.111 1.00 92.38 265 ASN A CA 1
ATOM 2037 C C . ASN A 1 265 ? 19.464 6.896 -21.646 1.00 92.38 265 ASN A C 1
ATOM 2039 O O . ASN A 1 265 ? 19.247 6.977 -22.860 1.00 92.38 265 ASN A O 1
ATOM 2043 N N . GLY A 1 266 ? 18.491 6.796 -20.743 1.00 90.19 266 GLY A N 1
ATOM 2044 C CA . GLY A 1 266 ? 17.075 6.759 -21.092 1.00 90.19 266 GLY A CA 1
ATOM 2045 C C . GLY A 1 266 ? 16.596 8.031 -21.784 1.00 90.19 266 GLY A C 1
ATOM 2046 O O . GLY A 1 266 ? 15.828 7.935 -22.733 1.00 90.19 266 GLY A O 1
ATOM 2047 N N . LEU A 1 267 ? 17.117 9.201 -21.402 1.00 91.75 267 LEU A N 1
ATOM 2048 C CA . LEU A 1 267 ? 16.709 10.482 -21.993 1.00 91.75 267 LEU A CA 1
ATOM 2049 C C . LEU A 1 267 ? 17.030 10.568 -23.495 1.00 91.75 267 LEU A C 1
ATOM 2051 O O . LEU A 1 267 ? 16.373 11.294 -24.227 1.00 91.75 267 LEU A O 1
ATOM 2055 N N . ILE A 1 268 ? 18.022 9.810 -23.968 1.00 93.62 268 ILE A N 1
ATOM 2056 C CA . ILE A 1 268 ? 18.399 9.745 -25.390 1.00 93.62 268 ILE A CA 1
ATOM 2057 C C . ILE A 1 268 ? 17.765 8.529 -26.081 1.00 93.62 268 ILE A C 1
ATOM 2059 O O . ILE A 1 268 ? 17.459 8.556 -27.273 1.00 93.62 268 ILE A O 1
ATOM 2063 N N . SER A 1 269 ? 17.623 7.426 -25.343 1.00 94.44 269 SER A N 1
ATOM 2064 C CA . SER A 1 269 ? 17.209 6.133 -25.898 1.00 94.44 269 SER A CA 1
ATOM 2065 C C . SER A 1 269 ? 15.713 6.036 -26.166 1.00 94.44 269 SER A C 1
ATOM 2067 O O . SER A 1 269 ? 15.321 5.255 -27.030 1.00 94.44 269 SER A O 1
ATOM 2069 N N . TRP A 1 270 ? 14.906 6.787 -25.418 1.00 95.31 270 TRP A N 1
ATOM 2070 C CA . TRP A 1 270 ? 13.462 6.875 -25.587 1.00 95.31 270 TRP A CA 1
ATOM 2071 C C . TRP A 1 270 ? 13.121 8.044 -26.504 1.00 95.31 270 TRP A C 1
ATOM 2073 O O . TRP A 1 270 ? 13.578 9.163 -26.270 1.00 95.31 270 TRP A O 1
ATOM 2083 N N . LYS A 1 271 ? 12.335 7.777 -27.549 1.00 95.00 271 LYS A N 1
ATOM 2084 C CA . LYS A 1 271 ? 11.965 8.762 -28.571 1.00 95.00 271 LYS A CA 1
ATOM 2085 C C . LYS A 1 271 ? 10.470 8.749 -28.848 1.00 95.00 271 LYS A C 1
ATOM 2087 O O . LYS A 1 271 ? 9.870 7.679 -28.839 1.00 95.00 271 LYS A O 1
ATOM 2092 N N . ASN A 1 272 ? 9.873 9.903 -29.124 1.00 92.75 272 ASN A N 1
ATOM 2093 C CA . ASN A 1 272 ? 8.467 9.961 -29.535 1.00 92.75 272 ASN A CA 1
ATOM 2094 C C . ASN A 1 272 ? 8.272 9.457 -30.979 1.00 92.75 272 ASN A C 1
ATOM 2096 O O . ASN A 1 272 ? 9.230 9.106 -31.673 1.00 92.75 272 ASN A O 1
ATOM 2100 N N . LYS A 1 273 ? 7.021 9.478 -31.455 1.00 90.06 273 LYS A N 1
ATOM 2101 C CA . LYS A 1 273 ? 6.647 9.122 -32.838 1.00 90.06 273 LYS A CA 1
ATOM 2102 C C . LYS A 1 273 ? 7.419 9.892 -33.924 1.00 90.06 273 LYS A C 1
ATOM 2104 O O . LYS A 1 273 ? 7.612 9.367 -35.013 1.00 90.06 273 LYS A O 1
ATOM 2109 N N . ASN A 1 274 ? 7.901 11.098 -33.614 1.00 88.88 274 ASN A N 1
ATOM 2110 C CA . ASN A 1 274 ? 8.666 11.955 -34.526 1.00 88.88 274 ASN A CA 1
ATOM 2111 C C . ASN A 1 274 ? 10.188 11.724 -34.425 1.00 88.88 274 ASN A C 1
ATOM 2113 O O . ASN A 1 274 ? 10.964 12.436 -35.057 1.00 88.88 274 ASN A O 1
ATOM 2117 N N . GLY A 1 275 ? 10.641 10.764 -33.611 1.00 89.06 275 GLY A N 1
ATOM 2118 C CA . GLY A 1 275 ? 12.061 10.473 -33.406 1.00 89.06 275 GLY A CA 1
ATOM 2119 C C . GLY A 1 275 ? 12.794 11.450 -32.479 1.00 89.06 275 GLY A C 1
ATOM 2120 O O . GLY A 1 275 ? 14.012 11.319 -32.320 1.00 89.06 275 GLY A O 1
ATOM 2121 N N . VAL A 1 276 ? 12.077 12.387 -31.849 1.00 91.12 276 VAL A N 1
ATOM 2122 C CA . VAL A 1 276 ? 12.631 13.351 -30.887 1.00 91.12 276 VAL A CA 1
ATOM 2123 C C . VAL A 1 276 ? 12.912 12.635 -29.572 1.00 91.12 276 VAL A C 1
ATOM 2125 O O . VAL A 1 276 ? 12.059 11.898 -29.073 1.00 91.12 276 VAL A O 1
ATOM 2128 N N . ALA A 1 277 ? 14.119 12.815 -29.038 1.00 93.38 277 ALA A N 1
ATOM 2129 C CA . ALA A 1 277 ? 14.542 12.181 -27.798 1.00 93.38 277 ALA A CA 1
ATOM 2130 C C . ALA A 1 277 ? 13.822 12.784 -26.590 1.00 93.38 277 ALA A C 1
ATOM 2132 O O . ALA A 1 277 ? 13.542 13.977 -26.566 1.00 93.38 277 ALA A O 1
ATOM 2133 N N . LEU A 1 278 ? 13.586 11.972 -25.557 1.00 89.75 278 LEU A N 1
ATOM 2134 C CA . LEU A 1 278 ? 12.951 12.410 -24.311 1.00 89.75 278 LEU A CA 1
ATOM 2135 C C . LEU A 1 278 ? 13.654 13.621 -23.677 1.00 89.75 278 LEU A C 1
ATOM 2137 O O . LEU A 1 278 ? 12.988 14.473 -23.111 1.00 89.75 278 LEU A O 1
ATOM 2141 N N . LYS A 1 279 ? 14.981 13.726 -23.815 1.00 91.50 279 LYS A N 1
ATOM 2142 C CA . LYS A 1 279 ? 15.761 14.882 -23.353 1.00 91.50 279 LYS A CA 1
ATOM 2143 C C . LYS A 1 279 ? 15.274 16.212 -23.942 1.00 91.50 279 LYS A C 1
ATOM 2145 O O . LYS A 1 279 ? 15.355 17.218 -23.259 1.00 91.50 279 LYS A O 1
ATOM 2150 N N . ASP A 1 280 ? 14.837 16.201 -25.199 1.00 89.50 280 ASP A N 1
ATOM 2151 C CA . ASP A 1 280 ? 14.484 17.406 -25.958 1.00 89.50 280 ASP A CA 1
ATOM 2152 C C . ASP A 1 280 ? 12.971 17.695 -25.916 1.00 89.50 280 ASP A C 1
ATOM 2154 O O . ASP A 1 280 ? 12.501 18.661 -26.510 1.00 89.50 280 ASP A O 1
ATOM 2158 N N . LEU A 1 281 ? 12.203 16.830 -25.246 1.00 84.06 281 LEU A N 1
ATOM 2159 C CA . LEU A 1 281 ? 10.776 17.013 -24.972 1.00 84.06 281 LEU A CA 1
ATOM 2160 C C . LEU A 1 281 ? 10.526 17.652 -23.596 1.00 84.06 281 LEU A C 1
ATOM 2162 O O . LEU A 1 281 ? 9.380 17.975 -23.291 1.00 84.06 281 LEU A O 1
ATOM 2166 N N . GLU A 1 282 ? 11.576 17.785 -22.778 1.00 72.12 282 GLU A N 1
ATOM 2167 C CA . GLU A 1 282 ? 11.557 18.314 -21.406 1.00 72.12 282 GLU A CA 1
ATOM 2168 C C . GLU A 1 282 ? 12.204 19.697 -21.308 1.00 72.12 282 GLU A C 1
ATOM 2170 O O . GLU A 1 282 ? 13.195 19.951 -22.031 1.00 72.12 282 GLU A O 1
#

Organism: NCBI:txid698738

Sequence (282 aa):
MQPATIKLFLTDGKPAGIRTAEISNWTGKAIAGPHSELTKLLQREELLSPGIYFLTGVDAETDMPTLYIGEAESVVKRLKQHDKREWNQVAAFVSKDENLTKAHIRYLEGALIVRANHSNAVQVLNNASSGAKLPESDQAEMDVFLEKVLQLLPLLSLGNAVDAFKIIESNDDPLNINNSESVLTCSIKGFTAKGKRTANGFVVFKDSQAVAIDRASSNRIKKKREQYLKDGLLVLNDDHLVFTKDYEFSSPSAAAAIIRGGSSNGLISWKNKNGVALKDLE

Secondary structure (DSSP, 8-state):
-----EEEEETTS-TTS-EEEEETT--EEEEEEEGGGHHHHTT-GGGGSSEEEEEEEE-TTT--EEEEEEEESSHHHHHHHHTTS--SEEEEEEESSS---HHHHHHHHHHHHHHHHH-SSSEE---S-------HHHHHHHHHHHHHHHHHGGGG--GGGGGGG-----TT-TT-TTTTSS-EEEEETTEEEEEEE-SSSEEEPTT-EEESSPPTT-HHHHHHHHHHHHTTSEEEETTEEEESS-EEESSHHHHHHHHTTS---HHHH-B-TT--BGGG--

InterPro domains:
  IPR025579 Domain of unknown function DUF4357 [PF14267] (225-278)

Foldseek 3Di:
DDDWDKDKDDPVPDLQAWIKIDTPPDQKIKIKHWLVCLVVVLPDPQQQAWWKKWFWAADPPPRAIEIEIDTDRHNSVVVVVCNPPDTTMMMIMGGNPRPQDPQLRQQLRQVLLVLLVVDPRYHYPDPDHTHHDDDPVSVVVSVVVSVVVLVCLVSRPRPSSNVSSDPPPDPPPPPCPVVLQQWWWFDDPRFIWIWGADPQAIKIAFFGKAFPDADPAAPPLVVVLVVCCVVVQWDDDPGIITGHGIDGDRYLQNVNQNRHRHGDDSQARIAHPVRHGNVRVD

pLDDT: mean 88.03, std 12.15, range [38.81, 98.06]